Protein AF-A0A7S0N577-F1 (afdb_monomer_lite)

Structure (mmCIF, N/CA/C/O backbone):
data_AF-A0A7S0N577-F1
#
_entry.id   AF-A0A7S0N577-F1
#
loop_
_atom_site.group_PDB
_atom_site.id
_atom_site.type_symbol
_atom_site.label_atom_id
_atom_site.label_alt_id
_atom_site.label_comp_id
_atom_site.label_asym_id
_atom_site.label_entity_id
_atom_site.label_seq_id
_atom_site.pdbx_PDB_ins_code
_atom_site.Cartn_x
_atom_site.Cartn_y
_atom_site.Cartn_z
_atom_site.occupancy
_atom_site.B_iso_or_equiv
_atom_site.auth_seq_id
_atom_site.auth_comp_id
_atom_site.auth_asym_id
_atom_site.auth_atom_id
_atom_site.pdbx_PDB_model_num
ATOM 1 N N . TRP A 1 1 ? -32.851 -4.128 -58.145 1.00 43.31 1 TRP A N 1
ATOM 2 C CA . TRP A 1 1 ? -33.272 -3.803 -56.780 1.00 43.31 1 TRP A CA 1
ATOM 3 C C . TRP A 1 1 ? -33.395 -5.098 -55.970 1.00 43.31 1 TRP A C 1
ATOM 5 O O . TRP A 1 1 ? -34.458 -5.693 -55.983 1.00 43.31 1 TRP A O 1
ATOM 15 N N . ASP A 1 2 ? -32.378 -5.718 -55.367 1.00 43.94 2 ASP A N 1
ATOM 16 C CA . ASP A 1 2 ? -30.946 -5.417 -55.248 1.00 43.94 2 ASP A CA 1
ATOM 17 C C . ASP A 1 2 ? -30.152 -6.711 -54.947 1.00 43.94 2 ASP A C 1
ATOM 19 O O . ASP A 1 2 ? -29.897 -7.042 -53.792 1.00 43.94 2 ASP A O 1
ATOM 23 N N . ASN A 1 3 ? -29.687 -7.432 -55.978 1.00 53.81 3 ASN A N 1
ATOM 24 C CA . ASN A 1 3 ? -28.686 -8.505 -55.791 1.00 53.81 3 ASN A CA 1
ATOM 25 C C . ASN A 1 3 ? -27.333 -7.957 -55.293 1.00 53.81 3 ASN A C 1
ATOM 27 O O . ASN A 1 3 ? -26.552 -8.692 -54.694 1.00 53.81 3 ASN A O 1
ATOM 31 N N . ASN A 1 4 ? -27.084 -6.654 -55.467 1.00 56.25 4 ASN A N 1
ATOM 32 C CA . ASN A 1 4 ? -25.921 -5.975 -54.895 1.00 56.25 4 ASN A CA 1
ATOM 33 C C . ASN A 1 4 ? -26.023 -5.783 -53.375 1.00 56.25 4 ASN A C 1
ATOM 35 O O . ASN A 1 4 ? -24.985 -5.735 -52.725 1.00 56.25 4 ASN A O 1
ATOM 39 N N . LEU A 1 5 ? -27.230 -5.730 -52.792 1.00 54.62 5 LEU A N 1
ATOM 40 C CA . LEU A 1 5 ? -27.401 -5.592 -51.339 1.00 54.62 5 LEU A CA 1
ATOM 41 C C . LEU A 1 5 ? -27.088 -6.907 -50.607 1.00 54.62 5 LEU A C 1
ATOM 43 O O . LEU A 1 5 ? -26.615 -6.898 -49.478 1.00 54.62 5 LEU A O 1
ATOM 47 N N . CYS A 1 6 ? -27.297 -8.050 -51.269 1.00 57.00 6 CYS A N 1
ATOM 48 C CA . CYS A 1 6 ? -26.980 -9.361 -50.704 1.00 57.00 6 CYS A CA 1
ATOM 49 C C . CYS A 1 6 ? -25.467 -9.642 -50.730 1.00 57.00 6 CYS A C 1
ATOM 51 O O . CYS A 1 6 ? -24.925 -10.173 -49.764 1.00 57.00 6 CYS A O 1
ATOM 53 N N . ILE A 1 7 ? -24.765 -9.214 -51.789 1.00 67.19 7 ILE A N 1
ATOM 54 C CA . ILE A 1 7 ? -23.308 -9.376 -51.908 1.00 67.19 7 ILE A CA 1
ATOM 55 C C . ILE A 1 7 ? -22.570 -8.440 -50.946 1.00 67.19 7 ILE A C 1
ATOM 57 O O . ILE A 1 7 ? -21.617 -8.878 -50.311 1.00 67.19 7 ILE A O 1
ATOM 61 N N . THR A 1 8 ? -23.013 -7.189 -50.771 1.00 62.59 8 THR A N 1
ATOM 62 C CA . THR A 1 8 ? -22.403 -6.287 -49.779 1.00 62.59 8 THR A CA 1
ATOM 63 C C . THR A 1 8 ? -22.682 -6.745 -48.353 1.00 62.59 8 THR A C 1
ATOM 65 O O . THR A 1 8 ? -21.761 -6.739 -47.547 1.00 62.59 8 THR A O 1
ATOM 68 N N . CYS A 1 9 ? -23.884 -7.240 -48.038 1.00 62.84 9 CYS A N 1
ATOM 69 C CA . CYS A 1 9 ? -24.153 -7.866 -46.742 1.00 62.84 9 CYS A CA 1
ATOM 70 C C . CYS A 1 9 ? -23.323 -9.138 -46.519 1.00 62.84 9 CYS A C 1
ATOM 72 O O . CYS A 1 9 ? -22.837 -9.335 -45.411 1.00 62.84 9 CYS A O 1
ATOM 74 N N . ALA A 1 10 ? -23.110 -9.971 -47.542 1.00 71.38 10 ALA A N 1
ATOM 75 C CA . ALA A 1 10 ? -22.274 -11.167 -47.439 1.00 71.38 10 ALA A CA 1
ATOM 76 C C . ALA A 1 10 ? -20.787 -10.824 -47.283 1.00 71.38 10 ALA A C 1
ATOM 78 O O . ALA A 1 10 ? -20.120 -11.435 -46.459 1.00 71.38 10 ALA A O 1
ATOM 79 N N . LEU A 1 11 ? -20.278 -9.817 -48.003 1.00 69.94 11 LEU A N 1
ATOM 80 C CA . LEU A 1 11 ? -18.914 -9.303 -47.842 1.00 69.94 11 LEU A CA 1
ATOM 81 C C . LEU A 1 11 ? -18.725 -8.630 -46.486 1.00 69.94 11 LEU A C 1
ATOM 83 O O . LEU A 1 11 ? -17.708 -8.860 -45.853 1.00 69.94 11 LEU A O 1
ATOM 87 N N . ILE A 1 12 ? -19.702 -7.867 -45.995 1.00 71.12 12 ILE A N 1
ATOM 88 C CA . ILE A 1 12 ? -19.664 -7.289 -44.648 1.00 71.12 12 ILE A CA 1
ATOM 89 C C . ILE A 1 12 ? -19.730 -8.401 -43.598 1.00 71.12 12 ILE A C 1
ATOM 91 O O . ILE A 1 12 ? -18.980 -8.347 -42.636 1.00 71.12 12 ILE A O 1
ATOM 95 N N . PHE A 1 13 ? -20.543 -9.443 -43.784 1.00 67.50 13 PHE A N 1
ATOM 96 C CA . PHE A 1 13 ? -20.603 -10.579 -42.862 1.00 67.50 13 PHE A CA 1
ATOM 97 C C . PHE A 1 13 ? -19.316 -11.415 -42.890 1.00 67.50 13 PHE A C 1
ATOM 99 O O . PHE A 1 13 ? -18.846 -11.827 -41.836 1.00 67.50 13 PHE A O 1
ATOM 106 N N . HIS A 1 14 ? -18.694 -11.598 -44.060 1.00 66.88 14 HIS A N 1
ATOM 107 C CA . HIS A 1 14 ? -17.393 -12.256 -44.184 1.00 66.88 14 HIS A CA 1
ATOM 108 C C . HIS A 1 14 ? -16.257 -11.401 -43.617 1.00 66.88 14 HIS A C 1
ATOM 110 O O . HIS A 1 14 ? -15.402 -11.936 -42.928 1.00 66.88 14 HIS A O 1
ATOM 116 N N . ILE A 1 15 ? -16.257 -10.086 -43.846 1.00 66.31 15 ILE A N 1
ATOM 117 C CA . ILE A 1 15 ? -15.285 -9.151 -43.264 1.00 66.31 15 ILE A CA 1
ATOM 118 C C . ILE A 1 15 ? -15.469 -9.086 -41.745 1.00 66.31 15 ILE A C 1
ATOM 120 O O . ILE A 1 15 ? -14.483 -9.104 -41.024 1.00 66.31 15 ILE A O 1
ATOM 124 N N . VAL A 1 16 ? -16.703 -9.086 -41.234 1.00 65.69 16 VAL A N 1
ATOM 125 C CA . VAL A 1 16 ? -16.982 -9.154 -39.792 1.00 65.69 16 VAL A CA 1
ATOM 126 C C . VAL A 1 16 ? -16.567 -10.510 -39.217 1.00 65.69 16 VAL A C 1
ATOM 128 O O . VAL A 1 16 ? -16.006 -10.526 -38.133 1.00 65.69 16 VAL A O 1
ATOM 131 N N . LEU A 1 17 ? -16.753 -11.632 -39.921 1.00 62.03 17 LEU A N 1
ATOM 132 C CA . LEU A 1 17 ? -16.251 -12.944 -39.482 1.00 62.03 17 LEU A CA 1
ATOM 133 C C . LEU A 1 17 ? -14.716 -13.013 -39.476 1.00 62.03 17 LEU A C 1
ATOM 135 O O . LEU A 1 17 ? -14.146 -13.485 -38.499 1.00 62.03 17 LEU A O 1
ATOM 139 N N . ILE A 1 18 ? -14.054 -12.479 -40.505 1.00 61.25 18 ILE A N 1
ATOM 140 C CA . ILE A 1 18 ? -12.587 -12.440 -40.616 1.00 61.25 18 ILE A CA 1
ATOM 141 C C . ILE A 1 18 ? -11.982 -11.464 -39.588 1.00 61.25 18 ILE A C 1
ATOM 143 O O . ILE A 1 18 ? -10.941 -11.746 -39.003 1.00 61.25 18 ILE A O 1
ATOM 147 N N . LEU A 1 19 ? -12.644 -10.338 -39.294 1.00 55.16 19 LEU A N 1
ATOM 148 C CA . LEU A 1 19 ? -12.211 -9.398 -38.250 1.00 55.16 19 LEU A CA 1
ATOM 149 C C . LEU A 1 19 ? -12.550 -9.874 -36.824 1.00 55.16 19 LEU A C 1
ATOM 151 O O . LEU A 1 19 ? -11.973 -9.363 -35.866 1.00 55.16 19 LEU A O 1
ATOM 155 N N . ASN A 1 20 ? -13.445 -10.853 -36.662 1.00 53.59 20 ASN A N 1
ATOM 156 C CA . ASN A 1 20 ? -13.815 -11.425 -35.362 1.00 53.59 20 ASN A CA 1
ATOM 157 C C . ASN A 1 20 ? -12.990 -12.679 -34.996 1.00 53.59 20 ASN A C 1
ATOM 159 O O . ASN A 1 20 ? -13.091 -13.174 -33.875 1.00 53.59 20 ASN A O 1
ATOM 163 N N . GLU A 1 21 ? -12.106 -13.158 -35.881 1.00 54.16 21 GLU A N 1
ATOM 164 C CA . GLU A 1 21 ? -11.146 -14.238 -35.579 1.00 54.16 21 GLU A CA 1
ATOM 165 C C . GLU A 1 21 ? -9.940 -13.786 -34.730 1.00 54.16 21 GLU A C 1
ATOM 167 O O . GLU A 1 21 ? -9.240 -14.622 -34.162 1.00 54.16 21 GLU A O 1
ATOM 172 N N . HIS A 1 22 ? -9.741 -12.476 -34.533 1.00 53.50 22 HIS A N 1
ATOM 173 C CA . HIS A 1 22 ? -8.743 -11.934 -33.593 1.00 53.50 22 HIS A CA 1
ATOM 174 C C . HIS A 1 22 ? -9.342 -11.262 -32.347 1.00 53.50 22 HIS A C 1
ATOM 176 O O . HIS A 1 22 ? -8.619 -10.656 -31.558 1.00 53.50 22 HIS A O 1
ATOM 182 N N . GLY A 1 23 ? -10.650 -11.402 -32.128 1.00 52.50 23 GLY A N 1
ATOM 183 C CA . GLY A 1 23 ? -11.385 -10.717 -31.065 1.00 52.50 23 GLY A CA 1
ATOM 184 C C . GLY A 1 23 ? -12.156 -11.653 -30.143 1.00 52.50 23 GLY A C 1
ATOM 185 O O . GLY A 1 23 ? -13.285 -11.343 -29.774 1.00 52.50 23 GLY A O 1
ATOM 186 N N . GLY A 1 24 ? -11.578 -12.799 -29.765 1.00 47.00 24 GLY A N 1
ATOM 187 C CA . GLY A 1 24 ? -12.140 -13.614 -28.684 1.00 47.00 24 GLY A CA 1
ATOM 188 C C . GLY A 1 24 ? -12.339 -12.769 -27.414 1.00 47.00 24 GLY A C 1
ATOM 189 O O . GLY A 1 24 ? -11.585 -11.813 -27.205 1.00 47.00 24 GLY A O 1
ATOM 190 N N . PRO A 1 25 ? -13.337 -13.081 -26.560 1.00 41.22 25 PRO A N 1
ATOM 191 C CA . PRO A 1 25 ? -13.581 -12.321 -25.341 1.00 41.22 25 PRO A CA 1
ATOM 192 C C . PRO A 1 25 ? -12.268 -12.196 -24.574 1.00 41.22 25 PRO A C 1
ATOM 194 O O . PRO A 1 25 ? -11.632 -13.205 -24.263 1.00 41.22 25 PRO A O 1
ATOM 197 N N . PHE A 1 26 ? -11.854 -10.958 -24.303 1.00 46.09 26 PHE A N 1
ATOM 198 C CA . PHE A 1 26 ? -10.713 -10.654 -23.452 1.00 46.09 26 PHE A CA 1
ATOM 199 C C . PHE A 1 26 ? -11.067 -11.083 -22.024 1.00 46.09 26 PHE A C 1
ATOM 201 O O . PHE A 1 26 ? -11.432 -10.282 -21.169 1.00 46.09 26 PHE A O 1
ATOM 208 N N . VAL A 1 27 ? -11.028 -12.388 -21.771 1.00 48.53 27 VAL A N 1
ATOM 209 C CA . VAL A 1 27 ? -10.896 -12.911 -20.423 1.00 48.53 27 VAL A CA 1
ATOM 210 C C . VAL A 1 27 ? -9.483 -12.534 -19.998 1.00 48.53 27 VAL A C 1
ATOM 212 O O . VAL A 1 27 ? -8.533 -12.994 -20.641 1.00 48.53 27 VAL A O 1
ATOM 215 N N . PRO A 1 28 ? -9.303 -11.672 -18.978 1.00 49.12 28 PRO A N 1
ATOM 216 C CA . PRO A 1 28 ? -7.973 -11.375 -18.483 1.00 49.12 28 PRO A CA 1
ATOM 217 C C . PRO A 1 28 ? -7.340 -12.713 -18.124 1.00 49.12 28 PRO A C 1
ATOM 219 O O . PRO A 1 28 ? -7.841 -13.452 -17.273 1.00 49.12 28 PRO A O 1
ATOM 222 N N . ARG A 1 29 ? -6.284 -13.068 -18.855 1.00 43.84 29 ARG A N 1
ATOM 223 C CA . ARG A 1 29 ? -5.494 -14.262 -18.599 1.00 43.84 29 ARG A CA 1
ATOM 224 C C . ARG A 1 29 ? -4.842 -14.034 -17.242 1.00 43.84 29 ARG A C 1
ATOM 226 O O . ARG A 1 29 ? -3.777 -13.433 -17.182 1.00 43.84 29 ARG A O 1
ATOM 233 N N . ILE A 1 30 ? -5.504 -14.472 -16.170 1.00 49.28 30 ILE A N 1
ATOM 234 C CA . ILE A 1 30 ? -4.929 -14.509 -14.826 1.00 49.28 30 ILE A CA 1
ATOM 235 C C . ILE A 1 30 ? -3.731 -15.447 -14.939 1.00 49.28 30 ILE A C 1
ATOM 237 O O . ILE A 1 30 ? -3.862 -16.674 -14.991 1.00 49.28 30 ILE A O 1
ATOM 241 N N . THR A 1 31 ? -2.547 -14.873 -15.097 1.00 53.47 31 THR A N 1
ATOM 242 C CA . THR A 1 31 ? -1.307 -15.628 -15.071 1.00 53.47 31 THR A CA 1
ATOM 243 C C . THR A 1 31 ? -1.084 -16.049 -13.629 1.00 53.47 31 THR A C 1
ATOM 245 O O . THR A 1 31 ? -0.540 -15.299 -12.827 1.00 53.47 31 THR A O 1
ATOM 248 N N . TYR A 1 32 ? -1.476 -17.286 -13.316 1.00 54.19 32 TYR A N 1
ATOM 249 C CA . TYR A 1 32 ? -1.427 -17.928 -11.994 1.00 54.19 32 TYR A CA 1
ATOM 250 C C . TYR A 1 32 ? -0.140 -17.688 -11.173 1.00 54.19 32 TYR A C 1
ATOM 252 O O . TYR A 1 32 ? -0.175 -17.787 -9.955 1.00 54.19 32 TYR A O 1
ATOM 260 N N . ARG A 1 33 ? 1.004 -17.353 -11.791 1.00 54.75 33 ARG A N 1
ATOM 261 C CA . ARG A 1 33 ? 2.254 -17.033 -11.071 1.00 54.75 33 ARG A CA 1
ATOM 262 C C . ARG A 1 33 ? 2.389 -15.585 -10.604 1.00 54.75 33 ARG A C 1
ATOM 264 O O . ARG A 1 33 ? 3.056 -15.358 -9.602 1.00 54.75 33 ARG A O 1
ATOM 271 N N . VAL A 1 34 ? 1.847 -14.621 -11.343 1.00 59.75 34 VAL A N 1
ATOM 272 C CA . VAL A 1 34 ? 2.074 -13.192 -11.066 1.00 59.75 34 VAL A CA 1
ATOM 273 C C . VAL A 1 34 ? 0.977 -12.637 -10.149 1.00 59.75 34 VAL A C 1
ATOM 275 O O . VAL A 1 34 ? 1.248 -11.784 -9.307 1.00 59.75 34 VAL A O 1
ATOM 278 N N . ASP A 1 35 ? -0.227 -13.208 -10.238 1.00 68.44 35 ASP A N 1
ATOM 279 C CA . ASP A 1 35 ? -1.409 -12.729 -9.516 1.00 68.44 35 ASP A CA 1
ATOM 280 C C . ASP A 1 35 ? -1.588 -13.384 -8.132 1.00 68.44 35 ASP A C 1
ATOM 282 O O . ASP A 1 35 ? -2.294 -12.848 -7.278 1.00 68.44 35 ASP A O 1
ATOM 286 N N . LEU A 1 36 ? -0.933 -14.526 -7.872 1.00 77.69 36 LEU A N 1
ATOM 287 C CA . LEU A 1 36 ? -1.078 -15.279 -6.616 1.00 77.69 36 LEU A CA 1
ATOM 288 C C . LEU A 1 36 ? -0.612 -14.485 -5.379 1.00 77.69 36 LEU A C 1
ATOM 290 O O . LEU A 1 36 ? -1.385 -14.387 -4.427 1.00 77.69 36 LEU A O 1
ATOM 294 N N . PRO A 1 37 ? 0.572 -13.835 -5.376 1.00 80.12 37 PRO A N 1
ATOM 295 C CA . PRO A 1 37 ? 1.009 -13.053 -4.216 1.00 80.12 37 PRO A CA 1
ATOM 296 C C . PRO A 1 37 ? 0.133 -11.813 -3.984 1.00 80.12 37 PRO A C 1
ATOM 298 O O . PRO A 1 37 ? -0.140 -11.432 -2.846 1.00 80.12 37 PRO A O 1
ATOM 301 N N . GLN A 1 38 ? -0.356 -11.190 -5.063 1.00 85.00 38 GLN A N 1
ATOM 302 C CA . GLN A 1 38 ? -1.296 -10.070 -4.967 1.00 85.00 38 GLN A CA 1
ATOM 303 C C . GLN A 1 38 ? -2.634 -10.517 -4.368 1.00 85.00 38 GLN A C 1
ATOM 305 O O . GLN A 1 38 ? -3.222 -9.793 -3.562 1.00 85.00 38 GLN A O 1
ATOM 310 N N . LEU A 1 39 ? -3.111 -11.710 -4.732 1.00 88.81 39 LEU A N 1
ATOM 311 C CA . LEU A 1 39 ? -4.330 -12.291 -4.180 1.00 88.81 39 LEU A CA 1
ATOM 312 C C . LEU A 1 39 ? -4.187 -12.590 -2.683 1.00 88.81 39 LEU A C 1
ATOM 314 O O . LEU A 1 39 ? -5.083 -12.256 -1.908 1.00 88.81 39 LEU A O 1
ATOM 318 N N . GLU A 1 40 ? -3.060 -13.162 -2.258 1.00 88.88 40 GLU A N 1
ATOM 319 C CA . GLU A 1 40 ? -2.783 -13.440 -0.844 1.00 88.88 40 GLU A CA 1
ATOM 320 C C . GLU A 1 40 ? -2.754 -12.159 -0.002 1.00 88.88 40 GLU A C 1
ATOM 322 O O . GLU A 1 40 ? -3.394 -12.094 1.050 1.00 88.88 40 GLU A O 1
ATOM 327 N N . LEU A 1 41 ? -2.085 -11.107 -0.483 1.00 90.81 41 LEU A N 1
ATOM 328 C CA . LEU A 1 41 ? -2.052 -9.809 0.198 1.00 90.81 41 LEU A CA 1
ATOM 329 C C . LEU A 1 41 ? -3.446 -9.177 0.305 1.00 90.81 41 LEU A C 1
ATOM 331 O O . LEU A 1 41 ? -3.817 -8.682 1.373 1.00 90.81 41 LEU A O 1
ATOM 335 N N . LYS A 1 42 ? -4.248 -9.242 -0.765 1.00 91.56 42 LYS A N 1
ATOM 336 C CA . LYS A 1 42 ? -5.646 -8.778 -0.753 1.00 91.56 42 LYS A CA 1
ATOM 337 C C . LYS A 1 42 ? -6.487 -9.563 0.257 1.00 91.56 42 LYS A C 1
ATOM 339 O O . LYS A 1 42 ? -7.220 -8.958 1.034 1.00 91.56 42 LYS A O 1
ATOM 344 N N . LEU A 1 43 ? -6.317 -10.883 0.331 1.00 93.44 43 LEU A N 1
ATOM 345 C CA . LEU A 1 43 ? -7.013 -11.718 1.310 1.00 93.44 43 LEU A CA 1
ATOM 346 C C . LEU A 1 43 ? -6.639 -11.351 2.754 1.00 93.44 43 LEU A C 1
ATOM 348 O O . LEU A 1 43 ? -7.506 -11.314 3.629 1.00 93.44 43 LEU A O 1
ATOM 352 N N . VAL A 1 44 ? -5.357 -11.090 3.025 1.00 93.00 44 VAL A N 1
ATOM 353 C CA . VAL A 1 44 ? -4.895 -10.669 4.357 1.00 93.00 44 VAL A CA 1
ATOM 354 C C . VAL A 1 44 ? -5.481 -9.308 4.732 1.00 93.00 44 VAL A C 1
ATOM 356 O O . VAL A 1 44 ? -5.969 -9.160 5.854 1.00 93.00 44 VAL A O 1
ATOM 359 N N . ARG A 1 45 ? -5.496 -8.342 3.803 1.00 94.31 45 ARG A N 1
ATOM 360 C CA . ARG A 1 45 ? -6.155 -7.041 3.999 1.00 94.31 45 ARG A CA 1
ATOM 361 C C . ARG A 1 45 ? -7.627 -7.222 4.367 1.00 94.31 45 ARG A C 1
ATOM 363 O O . ARG A 1 45 ? -8.062 -6.706 5.392 1.00 94.31 45 ARG A O 1
ATOM 370 N N . ASP A 1 46 ? -8.370 -8.000 3.586 1.00 94.12 46 ASP A N 1
ATOM 371 C CA . ASP A 1 46 ? -9.809 -8.186 3.797 1.00 94.12 46 ASP A CA 1
ATOM 372 C C . ASP A 1 46 ? -10.097 -8.858 5.150 1.00 94.12 46 ASP A C 1
ATOM 374 O O . ASP A 1 46 ? -11.023 -8.472 5.869 1.00 94.12 46 ASP A O 1
ATOM 378 N N . LYS A 1 47 ? -9.262 -9.823 5.560 1.00 94.94 47 LYS A N 1
ATOM 379 C CA . LYS A 1 47 ? -9.338 -10.425 6.901 1.00 94.94 47 LYS A CA 1
ATOM 380 C C . LYS A 1 47 ? -9.057 -9.400 8.002 1.00 94.94 47 LYS A C 1
ATOM 382 O O . LYS A 1 47 ? -9.789 -9.374 8.992 1.00 94.94 47 LYS A O 1
ATOM 387 N N . LEU A 1 48 ? -8.037 -8.552 7.852 1.00 94.19 48 LEU A N 1
ATOM 388 C CA . LEU A 1 48 ? -7.730 -7.493 8.822 1.00 94.19 48 LEU A CA 1
ATOM 389 C C . LEU A 1 48 ? -8.882 -6.495 8.954 1.00 94.19 48 LEU A C 1
ATOM 391 O O . LEU A 1 48 ? -9.257 -6.154 10.074 1.00 94.19 48 LEU A O 1
ATOM 395 N N . GLU A 1 49 ? -9.511 -6.098 7.849 1.00 94.62 49 GLU A N 1
ATOM 396 C CA . GLU A 1 49 ? -10.688 -5.226 7.874 1.00 94.62 49 GLU A CA 1
ATOM 397 C C . GLU A 1 49 ? -11.885 -5.879 8.573 1.00 94.62 49 GLU A C 1
ATOM 399 O O . GLU A 1 49 ? -12.568 -5.241 9.380 1.00 94.62 49 GLU A O 1
ATOM 404 N N . GLN A 1 50 ? -12.134 -7.167 8.317 1.00 95.06 50 GLN A N 1
ATOM 405 C CA . GLN A 1 50 ? -13.173 -7.919 9.024 1.00 95.06 50 GLN A CA 1
ATOM 406 C C . GLN A 1 50 ? -12.896 -7.988 10.530 1.00 95.06 50 GLN A C 1
ATOM 408 O O . GLN A 1 50 ? -13.812 -7.802 11.336 1.00 95.06 50 GLN A O 1
ATOM 413 N N . HIS A 1 51 ? -11.646 -8.236 10.931 1.00 93.06 51 HIS A N 1
ATOM 414 C CA . HIS A 1 51 ? -11.255 -8.239 12.339 1.00 93.06 51 HIS A CA 1
ATOM 415 C C . HIS A 1 51 ? -11.389 -6.851 12.972 1.00 93.06 51 HIS A C 1
ATOM 417 O O . HIS A 1 51 ? -11.957 -6.748 14.058 1.00 93.06 51 HIS A O 1
ATOM 423 N N . LYS A 1 52 ? -10.973 -5.783 12.281 1.00 94.31 52 LYS A N 1
ATOM 424 C CA . LYS A 1 52 ? -11.153 -4.395 12.727 1.00 94.31 52 LYS A CA 1
ATOM 425 C C . LYS A 1 52 ? -12.626 -4.080 12.991 1.00 94.31 52 LYS A C 1
ATOM 427 O O . LYS A 1 52 ? -12.955 -3.604 14.075 1.00 94.31 52 LYS A O 1
ATOM 432 N N . LYS A 1 53 ? -13.529 -4.408 12.058 1.00 95.88 53 LYS A N 1
ATOM 433 C CA . LYS A 1 53 ? -14.983 -4.200 12.228 1.00 95.88 53 LYS A CA 1
ATOM 434 C C . LYS A 1 53 ? -15.528 -4.918 13.466 1.00 95.88 53 LYS A C 1
ATOM 436 O O . LYS A 1 53 ? -16.287 -4.329 14.231 1.00 95.88 53 LYS A O 1
ATOM 441 N N . LYS A 1 54 ? -15.103 -6.165 13.699 1.00 95.44 54 LYS A N 1
ATOM 442 C CA . LYS A 1 54 ? -15.484 -6.930 14.900 1.00 95.44 54 LYS A CA 1
ATOM 443 C C . LYS A 1 54 ? -14.982 -6.265 16.185 1.00 95.44 54 LYS A C 1
ATOM 445 O O . LYS A 1 54 ? -15.733 -6.181 17.149 1.00 95.44 54 LYS A O 1
ATOM 450 N N . VAL A 1 55 ? -13.739 -5.778 16.205 1.00 93.81 55 VAL A N 1
ATOM 451 C CA . VAL A 1 55 ? -13.162 -5.109 17.385 1.00 93.81 55 VAL A CA 1
ATOM 452 C C . VAL A 1 55 ? -13.859 -3.779 17.671 1.00 93.81 55 VAL A C 1
ATOM 454 O O . VAL A 1 55 ? -14.134 -3.498 18.832 1.00 93.81 55 VAL A O 1
ATOM 457 N N . ILE A 1 56 ? -14.225 -3.003 16.648 1.00 94.44 56 ILE A N 1
ATOM 458 C CA . ILE A 1 56 ? -14.992 -1.759 16.826 1.00 94.44 56 ILE A CA 1
ATOM 459 C C . ILE A 1 56 ? -16.350 -2.047 17.481 1.00 94.44 56 ILE A C 1
ATOM 461 O O . ILE A 1 56 ? -16.686 -1.423 18.484 1.00 94.44 56 ILE A O 1
ATOM 465 N N . ALA A 1 57 ? -17.082 -3.058 17.004 1.00 95.44 57 ALA A N 1
ATOM 466 C CA . ALA A 1 57 ? -18.351 -3.455 17.621 1.00 95.44 57 ALA A CA 1
ATOM 467 C C . ALA A 1 57 ? -18.183 -3.899 19.091 1.00 95.44 57 ALA A C 1
ATOM 469 O O . ALA A 1 57 ? -19.026 -3.606 19.942 1.00 95.44 57 ALA A O 1
ATOM 470 N N . LEU A 1 58 ? -17.074 -4.575 19.418 1.00 94.06 58 LEU A N 1
ATOM 471 C CA . LEU A 1 58 ? -16.739 -4.920 20.803 1.00 94.06 58 LEU A CA 1
ATOM 472 C C . LEU A 1 58 ? -16.431 -3.677 21.648 1.00 94.06 58 LEU A C 1
ATOM 474 O O . LEU A 1 58 ? -16.876 -3.608 22.792 1.00 94.06 58 LEU A O 1
ATOM 478 N N . MET A 1 59 ? -15.724 -2.687 21.097 1.00 93.88 59 MET A N 1
ATOM 479 C CA . MET A 1 59 ? -15.447 -1.426 21.790 1.00 93.88 59 MET A CA 1
ATOM 480 C C . MET A 1 59 ? -16.739 -0.679 22.129 1.00 93.88 59 MET A C 1
ATOM 482 O O . MET A 1 59 ? -16.859 -0.163 23.241 1.00 93.88 59 MET A O 1
ATOM 486 N N . ASP A 1 60 ? -17.712 -0.652 21.217 1.00 94.00 60 ASP A N 1
ATOM 487 C CA . ASP A 1 60 ? -19.020 -0.036 21.458 1.00 94.00 60 ASP A CA 1
ATOM 488 C C . ASP A 1 60 ? -19.765 -0.761 22.588 1.00 94.00 60 ASP A C 1
ATOM 490 O O . ASP A 1 60 ? -20.180 -0.130 23.565 1.00 94.00 60 ASP A O 1
ATOM 494 N N . SER A 1 61 ? -19.807 -2.096 22.554 1.00 92.69 61 SER A N 1
ATOM 495 C CA . SER A 1 61 ? -20.380 -2.909 23.638 1.00 92.69 61 SER A CA 1
ATOM 496 C C . SER A 1 61 ? -19.688 -2.679 24.995 1.00 92.69 61 SER A C 1
ATOM 498 O O . SER A 1 61 ? -20.341 -2.589 26.043 1.00 92.69 61 SER A O 1
ATOM 500 N N . GLU A 1 62 ? -18.362 -2.513 25.011 1.00 90.38 62 GLU A N 1
ATOM 501 C CA . GLU A 1 62 ? -17.613 -2.184 26.228 1.00 90.38 62 GLU A CA 1
ATOM 502 C C . GLU A 1 62 ? -17.929 -0.778 26.747 1.00 90.38 62 GLU A C 1
ATOM 504 O O . GLU A 1 62 ? -17.973 -0.579 27.965 1.00 90.38 62 GLU A O 1
ATOM 509 N N . THR A 1 63 ? -18.223 0.190 25.870 1.00 92.38 63 THR A N 1
ATOM 510 C CA . THR A 1 63 ? -18.680 1.517 26.314 1.00 92.38 63 THR A CA 1
ATOM 511 C C . THR A 1 63 ? -20.048 1.468 26.978 1.00 92.38 63 THR A C 1
ATOM 513 O O . THR A 1 63 ? -20.251 2.120 28.005 1.00 92.38 63 THR A O 1
ATOM 516 N N . GLU A 1 64 ? -20.977 0.675 26.449 1.00 93.06 64 GLU A N 1
ATOM 517 C CA . GLU A 1 64 ? -22.296 0.476 27.053 1.00 93.06 64 GLU A CA 1
ATOM 518 C C . GLU A 1 64 ? -22.185 -0.236 28.400 1.00 93.06 64 GLU A C 1
ATOM 520 O O . GLU A 1 64 ? -22.790 0.186 29.390 1.00 93.06 64 GLU A O 1
ATOM 525 N N . THR A 1 65 ? -21.341 -1.266 28.469 1.00 91.12 65 THR A N 1
ATOM 526 C CA . THR A 1 65 ? -21.055 -1.996 29.707 1.00 91.12 65 THR A CA 1
ATOM 527 C C . THR A 1 65 ? -20.434 -1.074 30.758 1.00 91.12 65 THR A C 1
ATOM 529 O O . THR A 1 65 ? -20.864 -1.072 31.912 1.00 91.12 65 THR A O 1
ATOM 532 N N . ALA A 1 66 ? -19.481 -0.220 30.370 1.00 89.06 66 ALA A N 1
ATOM 533 C CA . ALA A 1 66 ? -18.896 0.778 31.261 1.00 89.06 66 ALA A CA 1
ATOM 534 C C . ALA A 1 66 ? -19.947 1.787 31.761 1.00 89.06 66 ALA A C 1
ATOM 536 O O . ALA A 1 66 ? -19.992 2.077 32.956 1.00 89.06 66 ALA A O 1
ATOM 537 N N . ARG A 1 67 ? -20.843 2.271 30.885 1.00 91.88 67 ARG A N 1
ATOM 538 C CA . ARG A 1 67 ? -21.959 3.158 31.270 1.00 91.88 67 ARG A CA 1
ATOM 539 C C . ARG A 1 67 ? -22.900 2.495 32.276 1.00 91.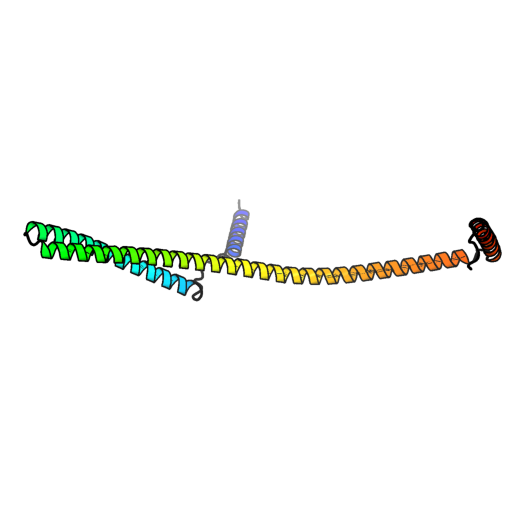88 67 ARG A C 1
ATOM 541 O O . ARG A 1 67 ? -23.317 3.149 33.228 1.00 91.88 67 ARG A O 1
ATOM 548 N N . ARG A 1 68 ? -23.222 1.210 32.099 1.00 92.19 68 ARG A N 1
ATOM 549 C CA . ARG A 1 68 ? -24.048 0.445 33.050 1.00 92.19 68 ARG A CA 1
ATOM 550 C C . ARG A 1 68 ? -23.369 0.294 34.410 1.00 92.19 68 ARG A C 1
ATOM 552 O O . ARG A 1 68 ? -23.978 0.609 35.426 1.00 92.19 68 ARG A O 1
ATOM 559 N N . LEU A 1 69 ? -22.094 -0.093 34.431 1.00 92.19 69 LEU A N 1
ATOM 560 C CA . LEU A 1 69 ? -21.328 -0.272 35.670 1.00 92.19 69 LEU A CA 1
ATOM 561 C C . LEU A 1 69 ? -21.157 1.034 36.462 1.00 92.19 69 LEU A C 1
ATOM 563 O O . LEU A 1 69 ? -21.126 1.001 37.693 1.00 92.19 69 LEU A O 1
ATOM 567 N N . LEU A 1 70 ? -21.089 2.181 35.776 1.00 91.56 70 LEU A N 1
ATOM 568 C CA . LEU A 1 70 ? -21.094 3.499 36.418 1.00 91.56 70 LEU A CA 1
ATOM 569 C C . LEU A 1 70 ? -22.439 3.814 37.089 1.00 91.56 70 LEU A C 1
ATOM 571 O O . LEU A 1 70 ? -22.436 4.337 38.200 1.00 91.56 70 LEU A O 1
ATOM 575 N N . LYS A 1 71 ? -23.571 3.458 36.461 1.00 92.75 71 LYS A N 1
ATOM 576 C CA . LYS A 1 71 ? -24.912 3.613 37.060 1.00 92.75 71 LYS A CA 1
ATOM 577 C C . LYS A 1 71 ? -25.105 2.723 38.291 1.00 92.75 71 LYS A C 1
ATOM 579 O O . LYS A 1 71 ? -25.745 3.136 39.246 1.00 92.75 71 LYS A O 1
ATOM 584 N N . GLU A 1 72 ? -24.516 1.529 38.286 1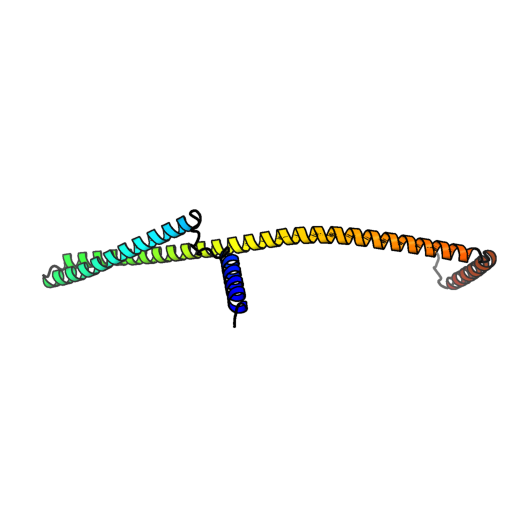.00 92.00 72 GLU A N 1
ATOM 585 C CA . GLU A 1 72 ? -24.541 0.579 39.410 1.00 92.00 72 GLU A CA 1
ATOM 586 C C . GLU A 1 72 ? -23.547 0.936 40.540 1.00 92.00 72 GLU A C 1
ATOM 588 O O . GLU A 1 72 ? -23.412 0.182 41.503 1.00 92.00 72 GLU A O 1
ATOM 593 N N . GLY A 1 73 ? -22.803 2.046 40.425 1.00 89.69 73 GLY A N 1
ATOM 594 C CA . GLY A 1 73 ? -21.830 2.497 41.430 1.00 89.69 73 GLY A CA 1
ATOM 595 C C . GLY A 1 73 ? -20.531 1.678 41.492 1.00 89.69 73 GLY A C 1
ATOM 596 O O . GLY A 1 73 ? -19.673 1.934 42.338 1.00 89.69 73 GLY A O 1
ATOM 597 N N . ARG A 1 74 ? -20.327 0.710 40.587 1.00 91.56 74 ARG A N 1
ATOM 598 C CA . ARG A 1 74 ? -19.161 -0.194 40.578 1.00 91.56 74 ARG A CA 1
ATOM 599 C C . ARG A 1 74 ? -17.978 0.416 39.823 1.00 91.56 74 ARG A C 1
ATOM 601 O O . ARG A 1 74 ? -17.612 -0.030 38.732 1.00 91.56 74 ARG A O 1
ATOM 608 N N . ARG A 1 75 ? -17.353 1.426 40.432 1.00 89.19 75 ARG A N 1
ATOM 609 C CA . ARG A 1 75 ? -16.284 2.244 39.826 1.00 89.19 75 ARG A CA 1
ATOM 610 C C . ARG A 1 75 ? -15.056 1.437 39.376 1.00 89.19 75 ARG A C 1
ATOM 612 O O . ARG A 1 75 ? -14.596 1.622 38.254 1.00 89.19 75 ARG A O 1
ATOM 619 N N . GLU A 1 76 ? -14.595 0.489 40.194 1.00 88.38 76 GLU A N 1
ATOM 620 C CA . GLU A 1 76 ? -13.449 -0.387 39.879 1.00 88.38 76 GLU A CA 1
ATOM 621 C C . GLU A 1 76 ? -13.675 -1.215 38.603 1.00 88.38 76 GLU A C 1
ATOM 623 O O . GLU A 1 76 ? -12.810 -1.308 37.732 1.00 88.38 76 GLU A O 1
ATOM 628 N N . ARG A 1 77 ? -14.881 -1.775 38.434 1.00 87.75 77 ARG A N 1
ATOM 629 C CA . ARG A 1 77 ? -15.221 -2.579 37.248 1.00 87.75 77 ARG A CA 1
ATOM 630 C C . ARG A 1 77 ? -15.363 -1.716 35.996 1.00 87.75 77 ARG A C 1
ATOM 632 O O . ARG A 1 77 ? -14.928 -2.129 34.922 1.00 87.75 77 ARG A O 1
ATOM 639 N N . ALA A 1 78 ? -15.927 -0.517 36.136 1.00 89.62 78 ALA A N 1
ATOM 640 C CA . ALA A 1 78 ? -16.005 0.446 35.042 1.00 89.62 78 ALA A CA 1
ATOM 641 C C . ALA A 1 78 ? -14.606 0.884 34.572 1.00 89.62 78 ALA A C 1
ATOM 643 O O . ALA A 1 78 ? -14.360 0.983 33.370 1.00 89.62 78 ALA A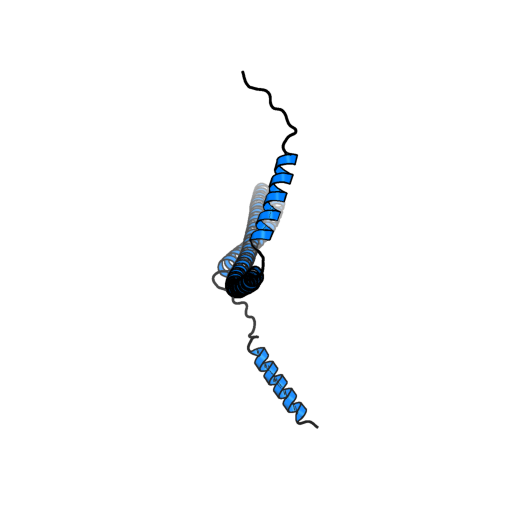 O 1
ATOM 644 N N . LEU A 1 79 ? -13.664 1.076 35.500 1.00 91.75 79 LEU A N 1
ATOM 645 C CA . LEU A 1 79 ? -12.283 1.437 35.180 1.00 91.75 79 LEU A CA 1
ATOM 646 C C . LEU A 1 79 ? -11.569 0.331 34.386 1.00 91.75 79 LEU A C 1
ATOM 648 O O . LEU A 1 79 ? -10.878 0.622 33.409 1.00 91.75 79 LEU A O 1
ATOM 652 N N . THR A 1 80 ? -11.783 -0.938 34.739 1.00 90.25 80 THR A N 1
ATOM 653 C CA . THR A 1 80 ? -11.255 -2.081 33.976 1.00 90.25 80 THR A CA 1
ATOM 654 C C . THR A 1 80 ? -11.853 -2.168 32.569 1.00 90.25 80 THR A C 1
ATOM 656 O O . THR A 1 80 ? -11.113 -2.405 31.615 1.00 90.25 80 THR A O 1
ATOM 659 N N . ALA A 1 81 ? -13.155 -1.906 32.407 1.00 90.06 81 ALA A N 1
ATOM 660 C CA . ALA A 1 81 ? -13.793 -1.858 31.087 1.00 90.06 81 ALA A CA 1
ATOM 661 C C . ALA A 1 81 ? -13.200 -0.744 30.202 1.00 90.06 81 ALA A C 1
ATOM 663 O O . ALA A 1 81 ? -12.882 -0.969 29.039 1.00 90.06 81 ALA A O 1
ATOM 664 N N . ILE A 1 82 ? -12.949 0.442 30.767 1.00 91.31 82 ILE A N 1
ATOM 665 C CA . ILE A 1 82 ? -12.309 1.551 30.040 1.00 91.31 82 ILE A CA 1
ATOM 666 C C . ILE A 1 82 ? -10.859 1.210 29.658 1.00 91.31 82 ILE A C 1
ATOM 668 O O . ILE A 1 82 ? -10.422 1.523 28.548 1.00 91.31 82 ILE A O 1
ATOM 672 N N . LYS A 1 83 ? -10.105 0.545 30.545 1.00 92.88 83 LYS A N 1
ATOM 673 C CA . LYS A 1 83 ? -8.750 0.057 30.232 1.00 92.88 83 LYS A CA 1
ATOM 674 C C . LYS A 1 83 ? -8.769 -0.926 29.060 1.00 92.88 83 LYS A C 1
ATOM 676 O O . LYS A 1 83 ? -7.943 -0.802 28.157 1.00 92.88 83 LYS A O 1
ATOM 681 N N . LYS A 1 84 ? -9.724 -1.858 29.048 1.00 92.25 84 LYS A N 1
ATOM 682 C CA . LYS A 1 84 ? -9.888 -2.847 27.977 1.00 92.25 84 LYS A CA 1
ATOM 683 C C . LYS A 1 84 ? -10.233 -2.187 26.637 1.00 92.25 84 LYS A C 1
ATOM 685 O O . LYS A 1 84 ? -9.528 -2.439 25.657 1.00 92.25 84 LYS A O 1
ATOM 690 N N . LYS A 1 85 ? -11.153 -1.214 26.635 1.00 92.88 85 LYS A N 1
ATOM 691 C CA . LYS A 1 85 ? -11.440 -0.366 25.467 1.00 92.88 85 LYS A CA 1
ATOM 692 C C . LYS A 1 85 ? -10.181 0.321 24.931 1.00 92.88 85 LYS A C 1
ATOM 694 O O . LYS A 1 85 ? -9.968 0.372 23.724 1.00 92.88 85 LYS A O 1
ATOM 699 N N . ARG A 1 86 ? -9.322 0.856 25.808 1.00 94.25 86 ARG A N 1
ATOM 700 C CA . ARG A 1 86 ? -8.088 1.542 25.383 1.00 94.25 86 ARG A CA 1
ATOM 701 C C . ARG A 1 86 ? -7.085 0.593 24.721 1.00 94.25 86 ARG A C 1
ATOM 703 O O . ARG A 1 86 ? -6.429 0.993 23.767 1.00 94.25 86 ARG A O 1
ATOM 710 N N . ILE A 1 87 ? -6.974 -0.647 25.198 1.00 93.69 87 ILE A N 1
ATOM 711 C CA . ILE A 1 87 ? -6.128 -1.674 24.568 1.00 93.69 87 ILE A CA 1
ATOM 712 C C . ILE A 1 87 ? -6.685 -2.054 23.190 1.00 93.69 87 ILE A C 1
ATOM 714 O O . ILE A 1 87 ? -5.928 -2.128 22.229 1.00 93.69 87 ILE A O 1
ATOM 718 N N . GLN A 1 88 ? -8.003 -2.234 23.074 1.00 92.75 88 GLN A N 1
ATOM 719 C CA . GLN A 1 88 ? -8.659 -2.510 21.791 1.00 92.75 88 GLN A CA 1
ATOM 720 C C . GLN A 1 88 ? -8.485 -1.363 20.791 1.00 92.75 88 GLN A C 1
ATOM 722 O O . GLN A 1 88 ? -8.218 -1.620 19.624 1.00 92.75 88 GLN A O 1
ATOM 727 N N . SER A 1 89 ? -8.551 -0.111 21.254 1.00 93.75 89 SER A N 1
ATOM 728 C CA . SER A 1 89 ? -8.277 1.066 20.420 1.00 93.75 89 SER A CA 1
ATOM 729 C C . SER A 1 89 ? -6.870 1.023 19.825 1.00 93.75 89 SER A C 1
ATOM 731 O O . SER A 1 89 ? -6.714 1.193 18.623 1.00 93.75 89 SER A O 1
ATOM 733 N N . LYS A 1 90 ? -5.854 0.718 20.646 1.00 95.12 90 LYS A N 1
ATOM 734 C CA . LYS A 1 90 ? -4.474 0.551 20.164 1.00 95.12 90 LYS A CA 1
ATOM 735 C C . LYS A 1 90 ? -4.352 -0.587 19.151 1.00 95.12 90 LYS A C 1
ATOM 737 O O . LYS A 1 90 ? -3.676 -0.443 18.146 1.00 95.12 90 LYS A O 1
ATOM 742 N N . LEU A 1 91 ? -5.043 -1.705 19.385 1.00 93.75 91 LEU A N 1
ATOM 743 C CA . LEU A 1 91 ? -5.046 -2.828 18.446 1.00 93.75 91 LEU A CA 1
ATOM 744 C C . LEU A 1 91 ? -5.653 -2.445 17.085 1.00 93.75 91 LEU A C 1
ATOM 746 O O . LEU A 1 91 ? -5.195 -2.935 16.056 1.00 93.75 91 LEU A O 1
ATOM 750 N N . VAL A 1 92 ? -6.675 -1.583 17.072 1.00 95.69 92 VAL A N 1
ATOM 751 C CA . VAL A 1 92 ? -7.260 -1.045 15.834 1.00 95.69 92 VAL A CA 1
ATOM 752 C C . VAL A 1 92 ? -6.273 -0.122 15.119 1.00 95.69 92 VAL A C 1
ATOM 754 O O . VAL A 1 92 ? -6.105 -0.266 13.913 1.00 95.69 92 VAL A O 1
ATOM 757 N N . GLU A 1 93 ? -5.576 0.756 15.845 1.00 95.88 93 GLU A N 1
ATOM 758 C CA . GLU A 1 93 ? -4.514 1.604 15.279 1.00 95.88 93 GLU A CA 1
ATOM 759 C C . GLU A 1 93 ? -3.388 0.758 14.656 1.00 95.88 93 GLU A C 1
ATOM 761 O O . GLU A 1 93 ? -2.978 0.994 13.519 1.00 95.88 93 GLU A O 1
ATOM 766 N N . ASP A 1 94 ? -2.939 -0.292 15.348 1.00 94.50 94 ASP A N 1
ATOM 767 C CA . ASP A 1 94 ? -1.939 -1.228 14.823 1.00 94.50 94 ASP A CA 1
ATOM 768 C C . ASP A 1 94 ? -2.440 -1.970 13.575 1.00 94.50 94 ASP A C 1
ATOM 770 O O . ASP A 1 94 ? -1.670 -2.225 12.644 1.00 94.50 94 ASP A O 1
ATOM 774 N N . ALA A 1 95 ? -3.723 -2.341 13.541 1.00 95.00 95 ALA A N 1
ATOM 775 C CA . ALA A 1 95 ? -4.335 -2.966 12.374 1.00 95.00 95 ALA A CA 1
ATOM 776 C C . ALA A 1 95 ? -4.385 -2.000 11.180 1.00 95.00 95 ALA A C 1
ATOM 778 O O . ALA A 1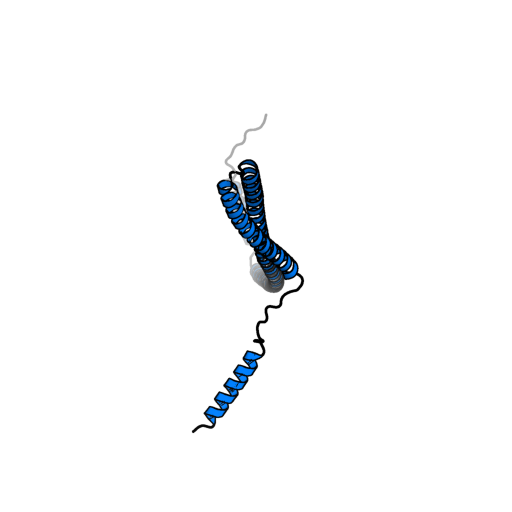 95 ? -4.076 -2.418 10.066 1.00 95.00 95 ALA A O 1
ATOM 779 N N . ASP A 1 96 ? -4.692 -0.723 11.409 1.00 95.50 96 ASP A N 1
ATOM 780 C CA . ASP A 1 96 ? -4.705 0.308 10.367 1.00 95.50 96 ASP A CA 1
ATOM 781 C C . ASP A 1 96 ? -3.315 0.543 9.777 1.00 95.50 96 ASP A C 1
ATOM 783 O O . ASP A 1 96 ? -3.156 0.535 8.556 1.00 95.50 96 ASP A O 1
ATOM 787 N N . ASN A 1 97 ? -2.286 0.617 10.622 1.00 96.50 97 ASN A N 1
ATOM 788 C CA . ASN A 1 97 ? -0.898 0.712 10.165 1.00 96.50 97 ASN A CA 1
ATOM 789 C C . ASN A 1 97 ? -0.498 -0.488 9.288 1.00 96.50 97 ASN A C 1
ATOM 791 O O . ASN A 1 97 ? 0.169 -0.333 8.264 1.00 96.50 97 ASN A O 1
ATOM 795 N N . LYS A 1 98 ? -0.931 -1.700 9.655 1.00 94.00 98 LYS A N 1
ATOM 796 C CA . LYS A 1 98 ? -0.671 -2.911 8.859 1.00 94.00 98 LYS A CA 1
ATOM 797 C C . LYS A 1 98 ? -1.440 -2.918 7.539 1.00 94.00 98 LYS A C 1
ATOM 799 O O . LYS A 1 98 ? -0.881 -3.345 6.533 1.00 94.00 98 LYS A O 1
ATOM 804 N N . ILE A 1 99 ? -2.687 -2.446 7.523 1.00 94.62 99 ILE A N 1
ATOM 805 C CA . ILE A 1 99 ? -3.484 -2.311 6.295 1.00 94.62 99 ILE A CA 1
ATOM 806 C C . ILE A 1 99 ? -2.804 -1.336 5.327 1.00 94.62 99 ILE A C 1
ATOM 808 O O . ILE A 1 99 ? -2.641 -1.671 4.154 1.00 94.62 99 ILE A O 1
ATOM 812 N N . LEU A 1 100 ? -2.335 -0.183 5.819 1.00 95.69 100 LEU A N 1
ATOM 813 C CA . LEU A 1 100 ? -1.574 0.780 5.017 1.00 95.69 100 LEU A CA 1
ATOM 814 C C . LEU A 1 100 ? -0.305 0.149 4.441 1.00 95.69 100 LEU A C 1
ATOM 816 O O . LEU A 1 100 ? -0.054 0.250 3.243 1.00 95.69 100 LEU A O 1
ATOM 820 N N . ARG A 1 101 ? 0.444 -0.601 5.257 1.00 94.94 101 ARG A N 1
ATOM 821 C CA . ARG A 1 101 ? 1.640 -1.305 4.783 1.00 94.94 101 ARG A CA 1
ATOM 822 C C . ARG A 1 101 ? 1.333 -2.324 3.683 1.00 94.94 101 ARG A C 1
ATOM 824 O O . ARG A 1 101 ? 2.106 -2.457 2.741 1.00 94.94 101 ARG A O 1
ATOM 831 N N . ILE A 1 102 ? 0.221 -3.053 3.783 1.00 93.88 102 ILE A N 1
ATOM 832 C CA . ILE A 1 102 ? -0.202 -3.993 2.732 1.00 93.88 102 ILE A CA 1
ATOM 833 C C . ILE A 1 102 ? -0.563 -3.242 1.447 1.00 93.88 102 ILE A C 1
ATOM 835 O O . ILE A 1 102 ? -0.225 -3.706 0.359 1.00 93.88 102 ILE A O 1
ATOM 839 N N . PHE A 1 103 ? -1.212 -2.083 1.560 1.00 91.38 103 PHE A N 1
ATOM 840 C CA . PHE A 1 103 ? -1.524 -1.239 0.410 1.00 91.38 103 PHE A CA 1
ATOM 841 C C . PHE A 1 103 ? -0.252 -0.747 -0.302 1.00 91.38 103 PHE A C 1
ATOM 843 O O . PHE A 1 103 ? -0.146 -0.895 -1.518 1.00 91.38 103 PHE A O 1
ATOM 850 N N . GLU A 1 104 ? 0.749 -0.272 0.448 1.00 93.81 104 GLU A N 1
ATOM 851 C CA . GLU A 1 104 ? 2.067 0.102 -0.095 1.00 93.81 104 GLU A CA 1
ATOM 852 C C . GLU A 1 104 ? 2.739 -1.065 -0.835 1.00 93.81 104 GLU A C 1
ATOM 854 O O . GLU A 1 104 ? 3.288 -0.890 -1.922 1.00 93.81 104 GLU A O 1
ATOM 859 N N . LEU A 1 105 ? 2.681 -2.277 -0.269 1.00 92.25 105 LEU A N 1
ATOM 860 C CA . LEU A 1 105 ? 3.256 -3.470 -0.894 1.00 92.25 105 LEU A CA 1
ATOM 861 C C . LEU A 1 105 ? 2.540 -3.839 -2.198 1.00 92.25 105 LEU A C 1
ATOM 863 O O . LEU A 1 105 ? 3.204 -4.178 -3.175 1.00 92.25 105 LEU A O 1
ATOM 867 N N . LEU A 1 106 ? 1.206 -3.751 -2.236 1.00 91.38 106 LEU A N 1
ATOM 868 C CA . LEU A 1 106 ? 0.430 -3.987 -3.456 1.00 91.38 106 LEU A CA 1
ATOM 869 C C . LEU A 1 106 ? 0.825 -3.001 -4.564 1.00 91.38 106 LEU A C 1
ATOM 871 O O . LEU A 1 106 ? 1.135 -3.434 -5.673 1.00 91.38 106 LEU A O 1
ATOM 875 N N . GLN A 1 107 ? 0.913 -1.707 -4.243 1.00 91.19 107 GLN A N 1
ATOM 876 C CA . GLN A 1 107 ? 1.350 -0.674 -5.187 1.00 91.19 107 GLN A CA 1
ATOM 877 C C . GLN A 1 107 ? 2.798 -0.891 -5.659 1.00 91.19 107 GLN A C 1
ATOM 879 O O . GLN A 1 107 ? 3.122 -0.691 -6.835 1.00 91.19 107 GLN A O 1
ATOM 884 N N . GLY A 1 108 ? 3.678 -1.335 -4.758 1.00 91.62 108 GLY A N 1
ATOM 885 C CA . GLY A 1 108 ? 5.056 -1.687 -5.090 1.00 91.62 108 GLY A CA 1
ATOM 886 C C . GLY A 1 108 ? 5.137 -2.830 -6.105 1.00 91.62 108 GLY A C 1
ATOM 887 O O . GLY A 1 108 ? 5.926 -2.760 -7.047 1.00 91.62 108 GLY A O 1
ATOM 888 N N . ILE A 1 109 ? 4.289 -3.854 -5.962 1.00 89.56 109 ILE A N 1
ATOM 889 C CA . ILE A 1 109 ? 4.219 -4.970 -6.914 1.00 89.56 109 ILE A CA 1
ATOM 890 C C . ILE A 1 109 ? 3.706 -4.493 -8.277 1.00 89.56 109 ILE A C 1
ATOM 892 O O . ILE A 1 109 ? 4.282 -4.866 -9.296 1.00 89.56 109 ILE A O 1
ATOM 896 N N . GLU A 1 110 ? 2.664 -3.662 -8.315 1.00 87.94 110 GLU A N 1
ATOM 897 C CA . GLU A 1 110 ? 2.123 -3.115 -9.570 1.00 87.94 110 GLU A CA 1
ATOM 898 C C . GLU A 1 110 ? 3.173 -2.284 -10.319 1.00 87.94 110 GLU A C 1
ATOM 900 O O . GLU A 1 110 ? 3.415 -2.497 -11.508 1.00 87.94 110 GLU A O 1
ATOM 905 N N . THR A 1 111 ? 3.888 -1.416 -9.601 1.00 90.00 111 THR A N 1
ATOM 906 C CA . THR A 1 111 ? 5.007 -0.647 -10.163 1.00 90.00 111 THR A CA 1
ATOM 907 C C . THR A 1 111 ? 6.116 -1.568 -10.681 1.00 90.00 111 THR A C 1
ATOM 909 O O . THR A 1 111 ? 6.638 -1.370 -11.776 1.00 90.00 111 THR A O 1
ATOM 912 N N . ALA A 1 112 ? 6.476 -2.614 -9.930 1.00 90.06 112 ALA A N 1
ATOM 913 C CA . ALA A 1 112 ? 7.499 -3.569 -10.353 1.00 90.06 112 ALA A CA 1
ATOM 914 C C . ALA A 1 112 ? 7.089 -4.349 -11.616 1.00 90.06 112 ALA A C 1
ATOM 916 O O . ALA A 1 112 ? 7.925 -4.588 -12.488 1.00 90.06 112 ALA A O 1
ATOM 917 N N . GLN A 1 113 ? 5.810 -4.715 -11.742 1.00 88.31 113 GLN A N 1
ATOM 918 C CA . GLN A 1 113 ? 5.267 -5.353 -12.943 1.00 88.31 113 GLN A CA 1
ATOM 919 C C . GLN A 1 113 ? 5.340 -4.417 -14.155 1.00 88.31 113 GLN A C 1
ATOM 921 O O . GLN A 1 113 ? 5.812 -4.833 -15.212 1.00 88.31 113 GLN A O 1
ATOM 926 N N . GLN A 1 114 ? 4.943 -3.152 -14.000 1.00 86.12 114 GLN A N 1
ATOM 927 C CA . GLN A 1 114 ? 5.046 -2.144 -15.062 1.00 86.12 114 GLN A CA 1
ATOM 928 C C . GLN A 1 114 ? 6.500 -1.909 -15.484 1.00 86.12 114 GLN A C 1
ATOM 930 O O . GLN A 1 114 ? 6.813 -1.930 -16.673 1.00 86.12 114 GLN A O 1
ATOM 935 N N . ASN A 1 115 ? 7.410 -1.773 -14.517 1.00 88.25 115 ASN A N 1
ATOM 936 C CA . ASN A 1 115 ? 8.837 -1.605 -14.784 1.00 88.25 115 ASN A CA 1
ATOM 937 C C . ASN A 1 115 ? 9.428 -2.813 -15.515 1.00 88.25 115 ASN A C 1
ATOM 939 O O . ASN A 1 115 ? 10.242 -2.641 -16.419 1.00 88.25 115 ASN A O 1
ATOM 943 N N . LYS A 1 116 ? 9.005 -4.034 -15.166 1.00 91.56 116 LYS A N 1
ATOM 944 C CA . LYS A 1 116 ? 9.413 -5.241 -15.891 1.00 91.56 116 LYS A CA 1
ATOM 945 C C . LYS A 1 116 ? 8.972 -5.181 -17.353 1.00 91.56 116 LYS A C 1
ATOM 947 O O . LYS A 1 116 ? 9.800 -5.403 -18.228 1.00 91.56 116 LYS A O 1
ATOM 952 N N . LEU A 1 117 ? 7.707 -4.847 -17.615 1.00 90.19 117 LEU A N 1
ATOM 953 C CA . LEU A 1 117 ? 7.190 -4.713 -18.981 1.00 90.19 117 LEU A CA 1
ATOM 954 C C . LEU A 1 117 ? 7.951 -3.641 -19.773 1.00 90.19 117 LEU A C 1
ATOM 956 O O . LEU A 1 117 ? 8.317 -3.879 -20.919 1.00 90.19 117 LEU A O 1
ATOM 960 N N . MET A 1 118 ? 8.248 -2.497 -19.151 1.00 92.12 118 MET A N 1
ATOM 961 C CA . MET A 1 118 ? 9.059 -1.438 -19.757 1.00 92.12 118 MET A CA 1
ATOM 962 C C . MET A 1 118 ? 10.467 -1.935 -20.113 1.00 92.12 118 MET A C 1
ATOM 964 O O . MET A 1 118 ? 10.942 -1.707 -21.223 1.00 92.12 118 MET A O 1
ATOM 968 N N . ILE A 1 119 ? 11.133 -2.641 -19.196 1.00 92.50 119 ILE A N 1
ATOM 969 C CA . ILE A 1 119 ? 12.469 -3.205 -19.430 1.00 92.50 119 ILE A CA 1
ATOM 970 C C . ILE A 1 119 ? 12.435 -4.255 -20.546 1.00 92.50 119 ILE A C 1
ATOM 972 O O . ILE A 1 119 ? 13.328 -4.273 -21.390 1.00 92.50 119 ILE A O 1
ATOM 976 N N . ASP A 1 120 ? 11.427 -5.123 -20.565 1.00 93.31 120 ASP A N 1
ATOM 977 C CA . ASP A 1 120 ? 11.287 -6.155 -21.593 1.00 93.31 120 ASP A CA 1
ATOM 978 C C . ASP A 1 120 ? 11.009 -5.532 -22.976 1.00 93.31 120 ASP A C 1
ATOM 980 O O . ASP A 1 120 ? 11.588 -5.972 -23.968 1.00 93.31 120 ASP A O 1
ATOM 984 N N . ALA A 1 121 ? 10.236 -4.441 -23.046 1.00 91.69 121 ALA A N 1
ATOM 985 C CA . ALA A 1 121 ? 10.048 -3.667 -24.275 1.00 91.69 121 ALA A CA 1
ATOM 986 C C . ALA A 1 121 ? 11.351 -3.003 -24.761 1.00 91.69 121 ALA A C 1
ATOM 988 O O . ALA A 1 121 ? 11.654 -3.047 -25.953 1.00 91.69 121 ALA A O 1
ATOM 989 N N . ILE A 1 122 ? 12.156 -2.438 -23.851 1.00 92.88 122 ILE A N 1
ATOM 990 C CA . ILE A 1 122 ? 13.476 -1.872 -24.186 1.00 92.88 122 ILE A CA 1
ATOM 991 C C . ILE A 1 122 ? 14.412 -2.955 -24.733 1.00 92.88 122 ILE A C 1
ATOM 993 O O . ILE A 1 122 ? 15.142 -2.701 -25.688 1.00 92.88 122 ILE A O 1
ATOM 997 N N . LYS A 1 123 ? 14.396 -4.164 -24.159 1.00 92.88 123 LYS A N 1
ATOM 998 C CA . LYS A 1 123 ? 15.201 -5.289 -24.662 1.00 92.88 123 LYS A CA 1
ATOM 999 C C . LYS A 1 123 ? 14.782 -5.693 -26.069 1.00 92.88 123 LYS A C 1
ATOM 1001 O O . LYS A 1 123 ? 15.645 -5.779 -26.930 1.00 92.88 123 LYS A O 1
ATOM 1006 N N . LEU A 1 124 ? 13.480 -5.849 -26.311 1.00 92.19 124 LEU A N 1
ATOM 1007 C CA . LEU A 1 124 ? 12.969 -6.155 -27.647 1.00 92.19 124 LEU A CA 1
ATOM 1008 C C . LEU A 1 124 ? 13.388 -5.081 -28.663 1.00 92.19 124 LEU A C 1
ATOM 1010 O O . LEU A 1 124 ? 13.870 -5.409 -29.741 1.00 92.19 124 LEU A O 1
ATOM 1014 N N . GLY A 1 125 ? 13.260 -3.800 -28.302 1.00 89.38 125 GLY A N 1
ATOM 1015 C CA . GLY A 1 125 ? 13.707 -2.693 -29.149 1.00 89.38 125 GLY A CA 1
ATOM 1016 C C . GLY A 1 125 ? 15.216 -2.713 -29.408 1.00 89.38 125 GLY A C 1
ATOM 1017 O O . GLY A 1 125 ? 15.646 -2.466 -30.531 1.00 89.38 125 GLY A O 1
ATOM 1018 N N . LYS A 1 126 ? 16.025 -3.053 -28.398 1.00 89.56 126 LYS A N 1
ATOM 1019 C CA . LYS A 1 126 ? 17.476 -3.209 -28.549 1.00 89.56 126 LYS A CA 1
ATOM 1020 C C . LYS A 1 126 ? 17.825 -4.353 -29.500 1.00 89.56 126 LYS A C 1
ATOM 1022 O O . LYS A 1 126 ? 18.706 -4.173 -30.332 1.00 89.56 126 LYS A O 1
ATOM 1027 N N . ASP A 1 127 ? 17.162 -5.497 -29.378 1.00 89.69 127 ASP A N 1
ATOM 1028 C CA . ASP A 1 127 ? 17.435 -6.664 -30.221 1.00 89.69 127 ASP A CA 1
ATOM 1029 C C . ASP A 1 127 ? 17.110 -6.364 -31.693 1.00 89.69 127 ASP A C 1
ATOM 1031 O O . ASP A 1 127 ? 17.926 -6.647 -32.567 1.00 89.69 127 ASP A O 1
ATOM 1035 N N . VAL A 1 128 ? 15.983 -5.693 -31.961 1.00 88.12 128 VAL A N 1
ATOM 1036 C CA . VAL A 1 128 ? 15.627 -5.220 -33.312 1.00 88.12 128 VAL A CA 1
ATOM 1037 C C . VAL A 1 128 ? 16.641 -4.203 -33.832 1.00 88.12 128 VAL A C 1
ATOM 1039 O O . VAL A 1 128 ? 17.065 -4.294 -34.979 1.00 88.12 128 VAL A O 1
ATOM 1042 N N . LEU A 1 129 ? 17.070 -3.254 -32.995 1.00 86.81 129 LEU A N 1
ATOM 1043 C CA . LEU A 1 129 ? 18.052 -2.245 -33.394 1.00 86.81 129 LEU A CA 1
ATOM 1044 C C . LEU A 1 129 ? 19.406 -2.870 -33.758 1.00 86.81 129 LEU A C 1
ATOM 1046 O O . LEU A 1 129 ? 20.040 -2.433 -34.712 1.00 86.81 129 LEU A O 1
ATOM 1050 N N . VAL A 1 130 ? 19.843 -3.894 -33.018 1.00 87.56 130 VAL A N 1
ATOM 1051 C CA . VAL A 1 130 ? 21.075 -4.636 -33.327 1.00 87.56 130 VAL A CA 1
ATOM 1052 C C . VAL A 1 130 ? 20.957 -5.358 -34.665 1.00 87.56 130 VAL A C 1
ATOM 1054 O O . VAL A 1 130 ? 21.927 -5.374 -35.418 1.00 87.56 130 VAL A O 1
ATOM 1057 N N . GLU A 1 131 ? 19.796 -5.933 -34.974 1.00 84.81 131 GLU A N 1
ATOM 1058 C CA . GLU A 1 131 ? 19.581 -6.610 -36.254 1.00 84.81 131 GLU A CA 1
ATOM 1059 C C . GLU A 1 131 ? 19.543 -5.620 -37.424 1.00 84.81 131 GLU A C 1
ATOM 1061 O O . GLU A 1 131 ? 20.281 -5.799 -38.388 1.00 84.81 131 GLU A O 1
ATOM 1066 N N . MET A 1 132 ? 18.816 -4.504 -37.290 1.00 76.69 132 MET A N 1
ATOM 1067 C CA . MET A 1 132 ? 18.831 -3.425 -38.288 1.00 76.69 132 MET A CA 1
ATOM 1068 C C . MET A 1 132 ? 20.246 -2.885 -38.518 1.00 76.69 132 MET A C 1
ATOM 1070 O O . MET A 1 132 ? 20.652 -2.654 -39.651 1.00 76.69 132 MET A O 1
ATOM 1074 N N . GLN A 1 133 ? 21.025 -2.704 -37.447 1.00 76.31 133 GLN A N 1
ATOM 1075 C CA . GLN A 1 133 ? 22.401 -2.228 -37.561 1.00 76.31 133 GLN A CA 1
ATOM 1076 C C . GLN A 1 133 ? 23.310 -3.240 -38.275 1.00 76.31 133 GLN A C 1
ATOM 1078 O O . GLN A 1 133 ? 24.248 -2.831 -38.958 1.00 76.31 133 GLN A O 1
ATOM 1083 N N . ARG A 1 134 ? 23.050 -4.547 -38.139 1.00 80.19 134 ARG A N 1
ATOM 1084 C CA . ARG A 1 134 ? 23.774 -5.584 -38.886 1.00 80.19 134 ARG A CA 1
ATOM 1085 C C . ARG A 1 134 ? 23.443 -5.541 -40.367 1.00 80.19 134 ARG A C 1
ATOM 1087 O O . ARG A 1 134 ? 24.388 -5.516 -41.147 1.00 80.19 134 ARG A O 1
ATOM 1094 N N . GLU A 1 135 ? 22.162 -5.498 -40.728 1.00 71.81 135 GLU A N 1
ATOM 1095 C CA . GLU A 1 135 ? 21.712 -5.390 -42.124 1.00 71.81 135 GLU A CA 1
ATOM 1096 C C . GLU A 1 135 ? 22.345 -4.157 -42.782 1.00 71.81 135 GLU A C 1
ATOM 1098 O O . GLU A 1 135 ? 23.172 -4.306 -43.680 1.00 71.81 135 GLU A O 1
ATOM 1103 N N . THR A 1 136 ? 22.146 -2.971 -42.191 1.00 66.94 136 THR A N 1
ATOM 1104 C CA . THR A 1 136 ? 22.712 -1.714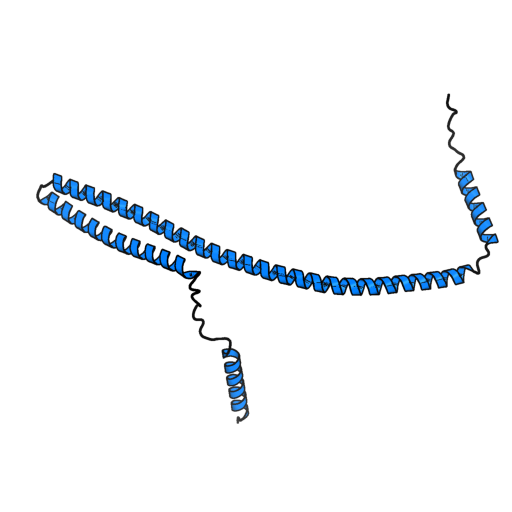 -42.711 1.00 66.94 136 THR A CA 1
ATOM 1105 C C . THR A 1 136 ? 24.235 -1.774 -42.871 1.00 66.94 136 THR A C 1
ATOM 1107 O O . THR A 1 136 ? 24.768 -1.311 -43.873 1.00 66.94 136 THR A O 1
ATOM 1110 N N . SER A 1 137 ? 24.965 -2.396 -41.935 1.00 64.44 137 SER A N 1
ATOM 1111 C CA . SER A 1 137 ? 26.423 -2.537 -42.068 1.00 64.44 137 SER A CA 1
ATOM 1112 C C . SER A 1 137 ? 26.865 -3.456 -43.215 1.00 64.44 137 SER A C 1
ATOM 1114 O O . SER A 1 137 ? 27.963 -3.276 -43.733 1.00 64.44 137 SER A O 1
ATOM 1116 N N . VAL A 1 138 ? 26.049 -4.438 -43.614 1.00 61.28 138 VAL A N 1
ATOM 1117 C CA . VAL A 1 138 ? 26.347 -5.329 -44.747 1.00 61.28 138 VAL A CA 1
ATOM 1118 C C . VAL A 1 138 ? 26.092 -4.605 -46.067 1.00 61.28 138 VAL A C 1
ATOM 1120 O O . VAL A 1 138 ? 26.964 -4.630 -46.937 1.00 61.28 138 VAL A O 1
ATOM 1123 N N . GLU A 1 139 ? 24.965 -3.897 -46.195 1.00 59.97 139 GLU A N 1
ATOM 1124 C CA . GLU A 1 139 ? 24.676 -3.086 -47.386 1.00 59.97 139 GLU A CA 1
ATOM 1125 C C . GLU A 1 139 ? 25.692 -1.948 -47.574 1.00 59.97 139 GLU A C 1
ATOM 1127 O O . GLU A 1 139 ? 26.191 -1.733 -48.682 1.00 59.97 139 GLU A O 1
ATOM 1132 N N . ASP A 1 140 ? 26.063 -1.261 -46.491 1.00 59.34 140 ASP A N 1
ATOM 1133 C CA . ASP A 1 140 ? 27.035 -0.167 -46.539 1.00 59.34 140 ASP A CA 1
ATOM 1134 C C . ASP A 1 140 ? 28.438 -0.662 -46.933 1.00 59.34 140 ASP A C 1
ATOM 1136 O O . ASP A 1 140 ? 29.158 0.029 -47.655 1.00 59.34 140 ASP A O 1
ATOM 1140 N N . VAL A 1 141 ? 28.842 -1.868 -46.512 1.00 59.50 141 VAL A N 1
ATOM 1141 C CA . VAL A 1 141 ? 30.132 -2.462 -46.913 1.00 59.50 141 VAL A CA 1
ATOM 1142 C C . VAL A 1 141 ? 30.128 -2.882 -48.388 1.00 59.50 141 VAL A C 1
ATOM 1144 O O . VAL A 1 141 ? 31.134 -2.673 -49.071 1.00 59.50 141 VAL A O 1
ATOM 1147 N N . GLU A 1 142 ? 29.025 -3.426 -48.912 1.00 58.53 142 GLU A N 1
ATOM 1148 C CA . GLU A 1 142 ? 28.907 -3.752 -50.342 1.00 58.53 142 GLU A CA 1
ATOM 1149 C C . GLU A 1 142 ? 28.933 -2.495 -51.221 1.00 58.53 142 GLU A C 1
ATOM 1151 O O . GLU A 1 142 ? 29.671 -2.456 -52.212 1.00 58.53 142 GLU A O 1
ATOM 1156 N N . TYR A 1 143 ? 28.204 -1.445 -50.831 1.00 62.06 143 TYR A N 1
ATOM 1157 C CA . TYR A 1 143 ? 28.199 -0.166 -51.541 1.00 62.06 143 TYR A CA 1
ATOM 1158 C C . TYR A 1 143 ? 29.582 0.505 -51.507 1.00 62.06 143 TYR A C 1
ATOM 1160 O O . TYR A 1 143 ? 30.095 0.922 -52.545 1.00 62.06 143 TYR A O 1
ATOM 1168 N N . LEU A 1 144 ? 30.253 0.522 -50.348 1.00 60.97 144 LEU A N 1
ATOM 1169 C CA . LEU A 1 144 ? 31.596 1.095 -50.215 1.00 60.97 144 LEU A CA 1
ATOM 1170 C C . LEU A 1 144 ? 32.647 0.322 -51.036 1.00 60.97 144 LEU A C 1
ATOM 1172 O O . LEU A 1 144 ? 33.550 0.938 -51.606 1.00 60.97 144 LEU A O 1
ATOM 1176 N N . MET A 1 145 ? 32.561 -1.013 -51.132 1.00 61.62 145 MET A N 1
ATOM 1177 C CA . MET A 1 145 ? 33.464 -1.805 -51.985 1.00 61.62 145 MET A CA 1
ATOM 1178 C C . MET A 1 145 ? 33.207 -1.599 -53.484 1.00 61.62 145 MET A C 1
ATOM 1180 O O . MET A 1 145 ? 34.154 -1.679 -54.269 1.00 61.62 145 MET A O 1
ATOM 1184 N N . LEU A 1 146 ? 31.960 -1.354 -53.891 1.00 62.38 146 LEU A N 1
ATOM 1185 C CA . LEU A 1 146 ? 31.622 -0.997 -55.271 1.00 62.38 146 LEU A CA 1
ATOM 1186 C C . LEU A 1 146 ? 32.174 0.390 -55.629 1.00 62.38 146 LEU A C 1
ATOM 1188 O O . LEU A 1 146 ? 32.938 0.497 -56.590 1.00 62.38 146 LEU A O 1
ATOM 1192 N N . ASP A 1 147 ? 31.898 1.405 -54.806 1.00 63.31 147 ASP A N 1
ATOM 1193 C CA . ASP A 1 147 ? 32.361 2.782 -55.031 1.00 63.31 147 ASP A CA 1
ATOM 1194 C C . ASP A 1 147 ? 33.894 2.891 -55.003 1.00 63.31 147 ASP A C 1
ATOM 1196 O O . ASP A 1 147 ? 34.490 3.577 -55.834 1.00 63.31 147 ASP A O 1
ATOM 1200 N N . THR A 1 148 ? 34.577 2.182 -54.094 1.00 65.56 148 THR A N 1
ATOM 1201 C CA . THR A 1 148 ? 36.052 2.203 -54.038 1.00 65.56 148 THR A CA 1
ATOM 1202 C C . THR A 1 148 ? 36.697 1.491 -55.221 1.00 65.56 148 THR A C 1
ATOM 1204 O O . THR A 1 148 ? 37.687 1.994 -55.751 1.00 65.56 148 THR A O 1
ATOM 1207 N N . LYS A 1 149 ? 36.154 0.359 -55.685 1.00 64.31 149 LYS A N 1
ATOM 1208 C CA . LYS A 1 149 ? 36.657 -0.303 -56.900 1.00 64.31 149 LYS A CA 1
ATOM 1209 C C . LYS A 1 149 ? 36.452 0.567 -58.136 1.00 64.31 149 LYS A C 1
ATOM 1211 O O . LYS A 1 149 ? 37.368 0.675 -58.946 1.00 64.31 149 LYS A O 1
ATOM 1216 N N . GLU A 1 150 ? 35.296 1.216 -58.262 1.00 68.50 150 GLU A N 1
ATOM 1217 C CA . GLU A 1 150 ? 35.020 2.123 -59.376 1.00 68.50 150 GLU A CA 1
ATOM 1218 C C . GLU A 1 150 ? 35.920 3.369 -59.332 1.00 68.50 150 GLU A C 1
ATOM 1220 O O . GLU A 1 150 ? 36.457 3.779 -60.360 1.00 68.50 150 GLU A O 1
ATOM 1225 N N . ALA A 1 151 ? 36.154 3.944 -58.149 1.00 67.50 151 ALA A N 1
ATOM 1226 C CA . ALA A 1 151 ? 37.062 5.077 -57.977 1.00 67.50 151 ALA A CA 1
ATOM 1227 C C . ALA A 1 151 ? 38.525 4.713 -58.286 1.00 67.50 151 ALA A C 1
ATOM 1229 O O . ALA A 1 151 ? 39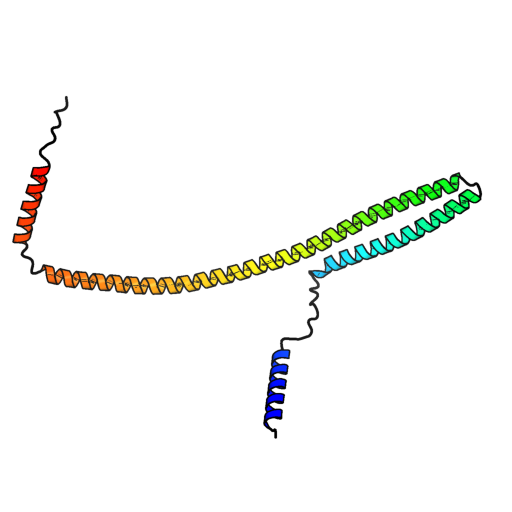.220 5.489 -58.942 1.00 67.50 151 ALA A O 1
ATOM 1230 N N . VAL A 1 152 ? 38.991 3.533 -57.862 1.00 73.56 152 VAL A N 1
ATOM 1231 C CA . VAL A 1 152 ? 40.347 3.042 -58.168 1.00 73.56 152 VAL A CA 1
ATOM 1232 C C . VAL A 1 152 ? 40.515 2.787 -59.666 1.00 73.56 152 VAL A C 1
ATOM 1234 O O . VAL A 1 152 ? 41.540 3.166 -60.230 1.00 73.56 152 VAL A O 1
ATOM 1237 N N . GLU A 1 153 ? 39.512 2.209 -60.330 1.00 76.75 153 GLU A N 1
ATOM 1238 C CA . GLU A 1 153 ? 39.564 1.974 -61.775 1.00 76.75 153 GLU A CA 1
ATOM 1239 C C . GLU A 1 153 ? 39.539 3.291 -62.562 1.00 76.75 153 GLU A C 1
ATOM 1241 O O . GLU A 1 153 ? 40.354 3.488 -63.461 1.00 76.75 153 GLU A O 1
ATOM 1246 N N . LYS A 1 154 ? 38.696 4.254 -62.164 1.00 75.69 154 LYS A N 1
ATOM 1247 C CA . LYS A 1 154 ? 38.708 5.611 -62.737 1.00 75.69 154 LYS A CA 1
ATOM 1248 C C . LYS A 1 154 ? 40.056 6.299 -62.543 1.00 75.69 154 LYS A C 1
ATOM 1250 O O . LYS A 1 154 ? 40.568 6.892 -63.488 1.00 75.69 154 LYS A O 1
ATOM 1255 N N . GLN A 1 155 ? 40.660 6.200 -61.357 1.00 61.25 155 GLN A N 1
ATOM 1256 C CA . GLN A 1 155 ? 41.986 6.764 -61.100 1.00 61.25 155 GLN A CA 1
ATOM 1257 C C . GLN A 1 155 ? 43.052 6.111 -61.981 1.00 61.25 155 GLN A C 1
ATOM 1259 O O . GLN A 1 155 ? 43.943 6.797 -62.476 1.00 61.25 155 GLN A O 1
ATOM 1264 N N . ARG A 1 156 ? 42.958 4.798 -62.209 1.00 78.06 156 ARG A N 1
ATOM 1265 C CA . ARG A 1 156 ? 43.863 4.073 -63.099 1.00 78.06 156 ARG A CA 1
ATOM 1266 C C . ARG A 1 156 ? 43.703 4.517 -64.551 1.00 78.06 156 ARG A C 1
ATOM 1268 O O . ARG A 1 156 ? 44.710 4.807 -65.183 1.00 78.06 156 ARG A O 1
ATOM 1275 N N . MET A 1 157 ? 42.469 4.649 -65.038 1.00 72.12 157 MET A N 1
ATOM 1276 C CA . MET A 1 157 ? 42.187 5.168 -66.379 1.00 72.12 157 MET A CA 1
ATOM 1277 C C . MET A 1 157 ? 42.690 6.606 -66.557 1.00 72.12 157 MET A C 1
ATOM 1279 O O . MET A 1 157 ? 43.251 6.928 -67.598 1.00 72.12 157 MET A O 1
ATOM 1283 N N . ILE A 1 158 ? 42.526 7.467 -65.545 1.00 74.38 158 ILE A N 1
ATOM 1284 C CA . ILE A 1 158 ? 43.063 8.836 -65.560 1.00 74.38 158 ILE A CA 1
ATOM 1285 C C . ILE A 1 158 ? 44.589 8.807 -65.589 1.00 74.38 158 ILE A C 1
ATOM 1287 O O . ILE A 1 158 ? 45.184 9.547 -66.361 1.00 74.38 158 ILE A O 1
ATOM 1291 N N . ASN A 1 159 ? 45.224 7.963 -64.776 1.00 72.94 159 ASN A N 1
ATOM 1292 C CA . ASN A 1 159 ? 46.680 7.867 -64.726 1.00 72.94 159 ASN A CA 1
ATOM 1293 C C . ASN A 1 159 ? 47.260 7.305 -66.034 1.00 72.94 159 ASN A C 1
ATOM 1295 O O . ASN A 1 159 ? 48.293 7.767 -66.495 1.00 72.94 159 ASN A O 1
ATOM 1299 N N . GLU A 1 160 ? 46.578 6.355 -66.671 1.00 76.50 160 GLU A N 1
ATOM 1300 C CA . GLU A 1 160 ? 46.956 5.825 -67.984 1.00 76.50 160 GLU A CA 1
ATOM 1301 C C . GLU A 1 160 ? 46.768 6.869 -69.093 1.00 76.50 160 GLU A C 1
ATOM 1303 O O . GLU A 1 160 ? 47.669 7.068 -69.905 1.00 76.50 160 GLU A O 1
ATOM 1308 N N . ALA A 1 161 ? 45.652 7.606 -69.079 1.00 74.00 161 ALA A N 1
ATOM 1309 C CA . ALA A 1 161 ? 45.415 8.716 -70.000 1.00 74.00 161 ALA A CA 1
ATOM 1310 C C . ALA A 1 161 ? 46.417 9.868 -69.795 1.00 74.00 161 ALA A C 1
ATOM 1312 O O . ALA A 1 161 ? 46.883 10.461 -70.764 1.00 74.00 161 ALA A O 1
ATOM 1313 N N . MET A 1 162 ? 46.779 10.167 -68.544 1.00 68.12 162 MET A N 1
ATOM 1314 C CA . MET A 1 162 ? 47.811 11.148 -68.214 1.00 68.12 162 MET A CA 1
ATOM 1315 C C . MET A 1 162 ? 49.195 10.662 -68.651 1.00 68.12 162 MET A C 1
ATOM 1317 O O . MET A 1 162 ? 49.919 11.426 -69.276 1.00 68.12 162 MET A O 1
ATOM 1321 N N . SER A 1 163 ? 49.551 9.399 -68.403 1.00 67.31 163 SER A N 1
ATOM 1322 C CA . SER A 1 163 ? 50.830 8.825 -68.842 1.00 67.31 163 SER A CA 1
ATOM 1323 C C . SER A 1 163 ? 50.978 8.873 -70.362 1.00 67.31 163 SER A C 1
ATOM 1325 O O . SER A 1 163 ? 52.027 9.281 -70.839 1.00 67.31 163 SER A O 1
ATOM 1327 N N . GLN A 1 164 ? 49.921 8.556 -71.118 1.00 63.59 164 GLN A N 1
ATOM 1328 C CA . GLN A 1 164 ? 49.926 8.699 -72.580 1.00 63.59 164 GLN A CA 1
ATOM 1329 C C . GLN A 1 164 ? 50.090 10.155 -73.038 1.00 63.59 164 GLN A C 1
ATOM 1331 O O . GLN A 1 164 ? 50.616 10.390 -74.117 1.00 63.59 164 GLN A O 1
ATOM 1336 N N . SER A 1 165 ? 49.652 11.134 -72.238 1.00 60.38 165 SER A N 1
ATOM 1337 C CA . SER A 1 165 ? 49.849 12.558 -72.543 1.00 60.38 165 SER A CA 1
ATOM 1338 C C . SER A 1 165 ? 51.232 13.095 -72.159 1.00 60.38 165 SER A C 1
ATOM 1340 O O . SER A 1 165 ? 51.623 14.149 -72.652 1.00 60.38 165 SER A O 1
ATOM 1342 N N . PHE A 1 166 ? 51.968 12.394 -71.289 1.00 56.97 166 PHE A N 1
ATOM 1343 C CA . PHE A 1 166 ? 53.316 12.787 -70.870 1.00 56.97 166 PHE A CA 1
ATOM 1344 C C . PHE A 1 166 ? 54.416 12.283 -71.815 1.00 56.97 166 PHE A C 1
ATOM 1346 O O . PHE A 1 166 ? 55.487 12.880 -71.829 1.00 56.97 166 PHE A O 1
ATOM 1353 N N . ASP A 1 167 ? 54.149 11.266 -72.643 1.00 58.72 167 ASP A N 1
ATOM 1354 C CA . ASP A 1 167 ? 55.113 10.755 -73.635 1.00 58.72 167 ASP A CA 1
ATOM 1355 C C . ASP A 1 167 ? 55.467 11.791 -74.735 1.00 58.72 167 ASP A C 1
ATOM 1357 O O . ASP A 1 167 ? 56.491 11.652 -75.402 1.00 58.72 167 ASP A O 1
ATOM 1361 N N . ASP A 1 168 ? 54.660 12.849 -74.905 1.00 59.78 168 ASP A N 1
ATOM 1362 C CA . ASP A 1 168 ? 54.896 13.947 -75.861 1.00 59.78 168 ASP A CA 1
ATOM 1363 C C . ASP A 1 168 ? 55.657 15.149 -75.250 1.00 59.78 168 ASP A C 1
ATOM 1365 O O . ASP A 1 168 ? 55.872 16.161 -75.927 1.00 59.78 168 ASP A O 1
ATOM 1369 N N . VAL A 1 169 ? 56.045 15.085 -73.969 1.00 61.22 169 VAL A N 1
ATOM 1370 C CA . VAL A 1 169 ? 56.738 16.185 -73.281 1.00 61.22 169 VAL A CA 1
ATOM 1371 C C . VAL A 1 169 ? 58.250 16.015 -73.420 1.00 61.22 169 VAL A C 1
ATOM 1373 O O . VAL A 1 169 ? 58.819 15.021 -72.985 1.00 61.22 169 VAL A O 1
ATOM 1376 N N . ASP A 1 170 ? 58.906 17.008 -74.022 1.00 62.69 170 ASP A N 1
ATOM 1377 C CA . ASP A 1 170 ? 60.358 17.043 -74.218 1.00 62.69 170 ASP A CA 1
ATOM 1378 C C . ASP A 1 170 ? 61.089 17.126 -72.863 1.00 62.69 170 ASP A C 1
ATOM 1380 O O . ASP A 1 170 ? 61.158 18.185 -72.228 1.00 62.69 170 ASP A O 1
ATOM 1384 N N . GLU A 1 171 ? 61.607 15.984 -72.401 1.00 62.00 171 GLU A N 1
ATOM 1385 C CA . GLU A 1 171 ? 62.302 15.834 -71.116 1.00 62.00 171 GLU A CA 1
ATOM 1386 C C . GLU A 1 171 ? 63.492 16.804 -70.972 1.00 62.00 171 GLU A C 1
ATOM 1388 O O . GLU A 1 171 ? 63.816 17.231 -69.861 1.00 62.00 171 GLU A O 1
ATOM 1393 N N . GLU A 1 172 ? 64.113 17.210 -72.084 1.00 62.97 172 GLU A N 1
ATOM 1394 C CA . GLU A 1 172 ? 65.289 18.085 -72.095 1.00 62.97 172 GLU A CA 1
ATOM 1395 C C . GLU A 1 172 ? 64.915 19.561 -71.842 1.00 62.97 172 GLU A C 1
ATOM 1397 O O . GLU A 1 172 ? 65.653 20.292 -71.175 1.00 62.97 172 GLU A O 1
ATOM 1402 N N . ALA A 1 173 ? 63.729 19.995 -72.287 1.00 68.12 173 ALA A N 1
ATOM 1403 C CA . ALA A 1 173 ? 63.191 21.327 -71.996 1.00 68.12 173 ALA A CA 1
ATOM 1404 C C . ALA A 1 173 ? 62.759 21.463 -70.524 1.00 68.12 173 ALA A C 1
ATOM 1406 O O . ALA A 1 173 ? 63.031 22.481 -69.887 1.00 68.12 173 ALA A O 1
ATOM 1407 N N . MET A 1 174 ? 62.153 20.410 -69.969 1.00 68.31 174 MET A N 1
ATOM 1408 C CA . MET A 1 174 ? 61.725 20.352 -68.566 1.00 68.31 174 MET A CA 1
ATOM 1409 C C . MET A 1 174 ? 62.909 20.380 -67.594 1.00 68.31 174 MET A C 1
ATOM 1411 O O . MET A 1 174 ? 62.862 21.089 -66.590 1.00 68.31 174 MET A O 1
ATOM 1415 N N . ALA A 1 175 ? 63.983 19.638 -67.892 1.00 71.75 175 ALA A N 1
ATOM 1416 C CA . ALA A 1 175 ? 65.196 19.638 -67.071 1.00 71.75 175 ALA A CA 1
ATOM 1417 C C . ALA A 1 175 ? 65.810 21.042 -66.976 1.00 71.75 175 ALA A C 1
ATOM 1419 O O . ALA A 1 175 ? 66.210 21.480 -65.902 1.00 71.75 175 ALA A O 1
ATOM 1420 N N . LYS A 1 176 ? 65.801 21.784 -68.087 1.00 76.44 176 LYS A N 1
ATOM 1421 C CA . LYS A 1 176 ? 66.311 23.152 -68.129 1.00 76.44 176 LYS A CA 1
ATOM 1422 C C . LYS A 1 176 ? 65.449 24.137 -67.333 1.00 76.44 176 LYS A C 1
ATOM 1424 O O . LYS A 1 176 ? 65.993 24.973 -66.619 1.00 76.44 176 LYS A O 1
ATOM 1429 N N . GLU A 1 177 ? 64.122 24.039 -67.428 1.00 74.19 177 GLU A N 1
ATOM 1430 C CA . GLU A 1 177 ? 63.217 24.859 -66.607 1.00 74.19 177 GLU A CA 1
ATOM 1431 C C . GLU A 1 177 ? 63.353 24.543 -65.107 1.00 74.19 177 GLU A C 1
ATOM 1433 O O . GLU A 1 177 ? 63.244 25.442 -64.268 1.00 74.19 177 GLU A O 1
ATOM 1438 N N . LEU A 1 178 ? 63.628 23.281 -64.757 1.00 72.31 178 LEU A N 1
ATOM 1439 C CA . LEU A 1 178 ? 63.878 22.872 -63.377 1.00 72.31 178 LEU A CA 1
ATOM 1440 C C . LEU A 1 178 ? 65.202 23.436 -62.842 1.00 72.31 178 LEU A C 1
ATOM 1442 O O . LEU A 1 178 ? 65.210 23.993 -61.745 1.00 72.31 178 LEU A O 1
ATOM 1446 N N . ASP A 1 179 ? 66.283 23.359 -63.623 1.00 78.69 179 ASP A N 1
ATOM 1447 C CA . ASP A 1 179 ? 67.584 23.940 -63.266 1.00 78.69 179 ASP A CA 1
ATOM 1448 C C . ASP A 1 179 ? 67.473 25.461 -63.039 1.00 78.69 179 ASP A C 1
ATOM 1450 O O . ASP A 1 179 ? 67.989 25.994 -62.053 1.00 78.69 179 ASP A O 1
ATOM 1454 N N . GLU A 1 180 ? 66.734 26.171 -63.902 1.00 79.94 180 GLU A N 1
ATOM 1455 C CA . GLU A 1 180 ? 66.476 27.609 -63.748 1.00 79.94 180 GLU A CA 1
ATOM 1456 C C . GLU A 1 180 ? 65.712 27.918 -62.446 1.00 79.94 180 GLU A C 1
ATOM 1458 O O . GLU A 1 180 ? 66.049 28.868 -61.729 1.00 79.94 180 GLU A O 1
ATOM 1463 N N . LEU A 1 181 ? 64.717 27.099 -62.085 1.00 76.69 181 LEU A N 1
ATOM 1464 C CA . LEU A 1 181 ? 63.996 27.230 -60.817 1.00 76.69 181 LEU A CA 1
ATOM 1465 C C . LEU A 1 181 ? 64.912 26.976 -59.614 1.00 76.69 181 LEU A C 1
ATOM 1467 O O . LEU A 1 181 ? 64.897 27.778 -58.675 1.00 76.69 181 LEU A O 1
ATOM 1471 N N . GLU A 1 182 ? 65.732 25.926 -59.628 1.00 75.69 182 GLU A N 1
ATOM 1472 C CA . GLU A 1 182 ? 66.676 25.634 -58.542 1.00 75.69 182 GLU A CA 1
ATOM 1473 C C . GLU A 1 182 ? 67.677 26.777 -58.326 1.00 75.69 182 GLU A C 1
ATOM 1475 O O . GLU A 1 182 ? 67.913 27.186 -57.182 1.00 75.69 182 GLU A O 1
ATOM 1480 N N . GLU A 1 183 ? 68.193 27.372 -59.405 1.00 74.19 183 GLU A N 1
ATOM 1481 C CA . GLU A 1 183 ? 69.058 28.550 -59.321 1.00 74.19 183 GLU A CA 1
ATOM 1482 C C . GLU A 1 183 ? 68.335 29.760 -58.709 1.00 74.19 183 GLU A C 1
ATOM 1484 O O . GLU A 1 183 ? 68.914 30.463 -57.870 1.00 74.19 183 GLU A O 1
ATOM 1489 N N . THR A 1 184 ? 67.062 29.997 -59.056 1.00 69.75 184 THR A N 1
ATOM 1490 C CA . THR A 1 184 ? 66.286 31.100 -58.457 1.00 69.75 184 THR A CA 1
ATOM 1491 C C . THR A 1 184 ? 66.062 30.912 -56.953 1.00 69.75 184 THR A C 1
ATOM 1493 O O . THR A 1 184 ? 66.183 31.871 -56.183 1.00 69.75 184 THR A O 1
ATOM 1496 N N . TYR A 1 185 ? 65.806 29.679 -56.501 1.00 67.00 185 TYR A N 1
ATOM 1497 C CA . TYR A 1 185 ? 65.657 29.367 -55.079 1.00 67.00 185 TYR A CA 1
ATOM 1498 C C . TYR A 1 185 ? 66.991 29.452 -54.324 1.00 67.00 185 TYR A C 1
ATOM 1500 O O . TYR A 1 185 ? 67.022 29.947 -53.193 1.00 67.00 185 TYR A O 1
ATOM 1508 N N . ALA A 1 186 ? 68.103 29.049 -54.945 1.00 63.56 186 ALA A N 1
ATOM 1509 C CA . ALA A 1 186 ? 69.436 29.168 -54.356 1.00 63.56 186 ALA A CA 1
ATOM 1510 C C . ALA A 1 186 ? 69.857 30.637 -54.152 1.00 63.56 186 ALA A C 1
ATOM 1512 O O . ALA A 1 186 ? 70.436 30.982 -53.118 1.00 63.56 186 ALA A O 1
ATOM 1513 N N . GLN A 1 187 ? 69.509 31.531 -55.084 1.00 58.25 187 GLN A N 1
ATOM 1514 C CA . GLN A 1 187 ? 69.792 32.970 -54.974 1.00 58.25 187 GLN A CA 1
ATOM 1515 C C . GLN A 1 187 ? 68.972 33.661 -53.868 1.00 58.25 187 GLN A C 1
ATOM 1517 O O . GLN A 1 187 ? 69.444 34.624 -53.259 1.00 58.25 187 GLN A O 1
ATOM 1522 N N . ALA A 1 188 ? 67.784 33.145 -53.537 1.00 57.69 188 ALA A N 1
ATOM 1523 C CA . ALA A 1 188 ? 66.939 33.673 -52.463 1.00 57.69 188 ALA A CA 1
ATOM 1524 C C . ALA A 1 188 ? 67.436 33.329 -51.037 1.00 57.69 188 ALA A C 1
ATOM 1526 O O . ALA A 1 188 ? 67.025 33.978 -50.074 1.00 57.69 188 ALA A O 1
ATOM 1527 N N . ALA A 1 189 ? 68.342 32.355 -50.875 1.00 54.72 189 ALA A N 1
ATOM 1528 C CA . ALA A 1 189 ? 68.821 31.877 -49.569 1.00 54.72 189 ALA A CA 1
ATOM 1529 C C . ALA A 1 189 ? 70.117 32.557 -49.050 1.00 54.72 189 ALA A C 1
ATOM 1531 O O . ALA A 1 189 ? 70.570 32.261 -47.944 1.00 54.72 189 ALA A O 1
ATOM 1532 N N . GLY A 1 190 ? 70.720 33.490 -49.799 1.00 47.31 190 GLY A N 1
ATOM 1533 C CA . GLY A 1 190 ? 72.056 34.052 -49.521 1.00 47.31 190 GLY A CA 1
ATOM 1534 C C . GLY A 1 190 ? 72.173 35.226 -48.526 1.00 47.31 190 GLY A C 1
ATOM 1535 O O . GLY A 1 190 ? 73.243 35.827 -48.456 1.00 47.31 190 GLY A O 1
ATOM 1536 N N . ALA A 1 191 ? 71.132 35.597 -47.765 1.00 47.25 191 ALA A N 1
ATOM 1537 C CA . ALA A 1 191 ? 71.111 36.842 -46.969 1.00 47.25 191 ALA A CA 1
ATOM 1538 C C . ALA A 1 191 ? 70.963 36.694 -45.435 1.00 47.25 191 ALA A C 1
ATOM 1540 O O . ALA A 1 191 ? 70.487 37.625 -44.786 1.00 47.25 191 ALA A O 1
ATOM 1541 N N . VAL A 1 192 ? 71.396 35.587 -44.810 1.00 42.84 192 VAL A N 1
ATOM 1542 C CA . VAL A 1 192 ? 71.515 35.517 -43.333 1.00 42.84 192 VAL A CA 1
ATOM 1543 C C . VAL A 1 192 ? 72.869 34.940 -42.902 1.00 42.84 192 VAL A C 1
ATOM 1545 O O . VAL A 1 192 ? 73.140 33.748 -42.993 1.00 42.84 192 VAL A O 1
ATOM 1548 N N . HIS A 1 193 ? 73.713 35.845 -42.411 1.00 43.81 193 HIS A N 1
ATOM 1549 C CA . HIS A 1 193 ? 74.984 35.628 -41.723 1.00 43.81 193 HIS A CA 1
ATOM 1550 C C . HIS A 1 193 ? 74.806 34.845 -40.405 1.00 43.81 193 HIS A C 1
ATOM 1552 O O . HIS A 1 193 ? 73.977 35.223 -39.578 1.00 43.81 193 HIS A O 1
ATOM 1558 N N . LEU A 1 194 ? 75.636 33.819 -40.173 1.00 45.44 194 LEU A N 1
ATOM 1559 C CA . LEU A 1 194 ? 75.824 33.171 -38.867 1.00 45.44 194 LEU A CA 1
ATOM 1560 C C . LEU A 1 194 ? 77.327 33.213 -38.503 1.00 45.44 194 LEU A C 1
ATOM 1562 O O . LEU A 1 194 ? 78.143 32.782 -39.323 1.00 45.44 194 LEU A O 1
ATOM 1566 N N . PRO A 1 195 ? 77.733 33.765 -37.341 1.00 48.22 195 PRO A N 1
ATOM 1567 C CA . PRO A 1 195 ? 79.146 33.912 -36.991 1.00 48.22 195 PRO A CA 1
ATOM 1568 C C . PRO A 1 195 ? 79.795 32.576 -36.574 1.00 48.22 195 PRO A C 1
ATOM 1570 O O . PRO A 1 195 ? 79.099 31.672 -36.105 1.00 48.22 195 PRO A O 1
ATOM 1573 N N . PRO A 1 196 ? 81.129 32.442 -36.718 1.00 50.53 196 PRO A N 1
ATOM 1574 C CA . PRO A 1 196 ? 81.848 31.218 -36.384 1.00 50.53 196 PRO A CA 1
ATOM 1575 C C . PRO A 1 196 ? 81.900 31.005 -34.868 1.00 50.53 196 PRO A C 1
ATOM 1577 O O . PRO A 1 196 ? 82.250 31.909 -34.110 1.00 50.53 196 PRO A O 1
ATOM 1580 N N . SER A 1 197 ? 81.586 29.785 -34.437 1.00 43.47 197 SER A N 1
ATOM 1581 C CA . SER A 1 197 ? 81.736 29.351 -33.051 1.00 43.47 197 SER A CA 1
ATOM 1582 C C . SER A 1 197 ? 83.217 29.239 -32.672 1.00 43.47 197 SER A C 1
ATOM 1584 O O . SER A 1 197 ? 83.936 28.394 -33.208 1.00 43.47 197 SER A O 1
ATOM 1586 N N . THR A 1 198 ? 83.653 30.060 -31.719 1.00 42.41 198 THR A N 1
ATOM 1587 C CA . THR A 1 198 ? 84.485 29.612 -30.591 1.00 42.41 198 THR A CA 1
ATOM 1588 C C . THR A 1 198 ? 83.702 29.897 -29.321 1.00 42.41 198 THR A C 1
ATOM 1590 O O . THR A 1 198 ? 83.058 30.970 -29.284 1.00 42.41 198 THR A O 1
#

Sequence (198 aa):
WDNNLCITCALIFHIVLILNEHGGPFVPRITYRVDLPQLELKLVRDKLEQHKKKVIALMDSETETARRLLKEGRRERALTAIKKKRIQSKLVEDADNKILRIFELLQGIETAQQNKLMIDAIKLGKDVLVEMQRETSVEDVEYLMLDTKEAVEKQRMINEAMSQSFDDVDEEAMAKELDELEETYAQAAGAVHLPPST

InterPro domains:
  IPR005024 Snf7 family [PF03357] (38-195)
  IPR005024 Snf7 family [PTHR22761] (40-183)

Secondary structure (DSSP, 8-state):
--HHHHHHHHHHHHHHHHHTTT---------TTTSHHHHHHHHHHHHHHHHHHHHHHHHHHHHHHHHHHHHTT-HHHHHHHHHHHHHHHHHHHHHHHHHHHHHHHHHHHHHHHHHHHHHHHHHHHHHHHHHHHHHHHHHHHHHHHHHHHHHHHHHHHHHHHHHHHHTTS-HHHHHHHHHHHHHHHHHHT-----PPP-

Radius of gyration: 48.03 Å; chains: 1; bounding box: 118×55×117 Å

pLDDT: mean 76.38, std 16.74, range [41.22, 96.5]

Foldseek 3Di:
DPPPVVVVVVVVVVVVVVVCVVPDPCPPPPPVVLCVVVVVLVVVLVVLVVVLVVLVVVLVVLVVVLVVCVVVVNNVVSVVSVVVSVVSVVVSVVSVVVSVVSVVVSVVSVVVVVVVVVVVVVVVVVVVVVVVVVVVVVVVVVVVVVVVVVVVVVVVVVVVVVVVVCVPDDPVVVVVVVVVVVVVVVVVPPPDDDDDDD

Organism: NCBI:txid233186